Protein AF-A0AA36FWF6-F1 (afdb_monomer_lite)

Sequence (213 aa):
MFRRLGTHQTAYRCESPSQSLSSLQSDCSIPISGTDPDPDFGEDIREQLTPVPPDFLPEERIVEKRELLASLQNVAKKLNTIVALINDFSLDALKMREKAEDLLEELNSRIRPSLIALDLEMITTERLLKYNVDRANIKEHRIDWLLVFNRYQKEMRRVLDELSGEVYDELENSLALRFRGVIGRRPAPDTMDNLNEMQSGMSRALQLLAAEA

pLDDT: mean 77.17, std 22.12, range [34.69, 96.31]

Secondary structure (DSSP, 8-state):
---------------PPP-------------------------------PPPPS--PPP-----HHHHHHHHHHHHHHHHHHHHHHHHHHHHHHHT-S-HHHHHHHIIIIIHHHHHHHHHHHHHHHHHHHHHHHT--TTSTHHHHHHHHHHHHHHHHHHHHHIIIIIHHHHHHHHHHHHTT-TT----HHHHHHHHHHHHHHHHHHHHHHHT-

Organism: NCBI:txid96644

Radius of gyration: 26.54 Å; chains: 1; bounding box: 88×57×66 Å

Structure (mmCIF, N/CA/C/O backbone):
data_AF-A0AA36FWF6-F1
#
_entry.id   AF-A0AA36FWF6-F1
#
loop_
_atom_site.group_PDB
_atom_site.id
_atom_site.type_symbol
_atom_site.label_atom_id
_atom_site.label_alt_id
_atom_site.label_comp_id
_atom_site.label_asym_id
_atom_site.label_entity_id
_atom_site.label_seq_id
_atom_site.pdbx_PDB_ins_code
_atom_site.Cartn_x
_atom_site.Cartn_y
_atom_site.Cartn_z
_atom_site.occupancy
_atom_site.B_iso_or_equiv
_atom_site.auth_seq_id
_atom_site.auth_comp_id
_atom_site.auth_asym_id
_atom_site.auth_atom_id
_atom_site.pdbx_PDB_model_num
ATOM 1 N N . MET A 1 1 ? -66.832 7.861 -16.188 1.00 38.62 1 MET A N 1
ATOM 2 C CA . MET A 1 1 ? -66.962 8.725 -14.995 1.00 38.62 1 MET A CA 1
ATOM 3 C C . MET A 1 1 ? -65.593 9.301 -14.644 1.00 38.62 1 MET A C 1
ATOM 5 O O . MET A 1 1 ? -64.619 8.572 -14.689 1.00 38.62 1 MET A O 1
ATOM 9 N N . PHE A 1 2 ? -65.569 10.615 -14.412 1.00 37.47 2 PHE A N 1
ATOM 10 C CA . PHE A 1 2 ? -64.657 11.489 -13.649 1.00 37.47 2 PHE A CA 1
ATOM 11 C C . PHE A 1 2 ? -63.182 11.137 -13.294 1.00 37.47 2 PHE A C 1
ATOM 13 O O . PHE A 1 2 ? -62.885 10.199 -12.569 1.00 37.47 2 PHE A O 1
ATOM 20 N N . ARG A 1 3 ? -62.323 12.081 -13.735 1.00 45.00 3 ARG A N 1
ATOM 21 C CA . ARG A 1 3 ? -61.014 12.642 -13.287 1.00 45.00 3 ARG A CA 1
ATOM 22 C C . ARG A 1 3 ? -60.544 12.476 -11.818 1.00 45.00 3 ARG A C 1
ATOM 24 O O . ARG A 1 3 ? -61.351 12.686 -10.919 1.00 45.00 3 ARG A O 1
ATOM 31 N N . ARG A 1 4 ? -59.203 12.427 -11.618 1.00 47.69 4 ARG A N 1
ATOM 32 C CA . ARG A 1 4 ? -58.275 13.428 -10.966 1.00 47.69 4 ARG A CA 1
ATOM 33 C C . ARG A 1 4 ? -56.903 12.756 -10.677 1.00 47.69 4 ARG A C 1
ATOM 35 O O . ARG A 1 4 ? -56.906 11.647 -10.174 1.00 47.69 4 ARG A O 1
ATOM 42 N N . LEU A 1 5 ? -55.744 13.204 -11.192 1.00 47.84 5 LEU A N 1
ATOM 43 C CA . LEU A 1 5 ? -54.866 14.365 -10.882 1.00 47.84 5 LEU A CA 1
ATOM 44 C C . LEU A 1 5 ? -54.232 14.383 -9.474 1.00 47.84 5 LEU A C 1
ATOM 46 O O . LEU A 1 5 ? -54.951 14.405 -8.481 1.00 47.84 5 LEU A O 1
ATOM 50 N N . GLY A 1 6 ? -52.893 14.478 -9.449 1.00 43.38 6 GLY A N 1
ATOM 51 C CA . GLY A 1 6 ? -52.029 14.709 -8.280 1.00 43.38 6 GLY A CA 1
ATOM 52 C C . GLY A 1 6 ? -50.596 14.208 -8.536 1.00 43.38 6 GLY A C 1
ATOM 53 O O . GLY A 1 6 ? -50.261 13.108 -8.128 1.00 43.38 6 GLY A O 1
ATOM 54 N N . THR A 1 7 ? -49.796 14.797 -9.434 1.00 42.72 7 THR A N 1
ATOM 55 C CA . THR A 1 7 ? -48.804 15.860 -9.136 1.00 42.72 7 THR A CA 1
ATOM 56 C C . THR A 1 7 ? -48.244 15.826 -7.713 1.00 42.72 7 THR A C 1
ATOM 58 O O . THR A 1 7 ? -48.919 16.293 -6.807 1.00 42.72 7 THR A O 1
ATOM 61 N N . HIS A 1 8 ? -46.993 15.383 -7.548 1.00 43.47 8 HIS A N 1
ATOM 62 C CA . HIS A 1 8 ? -45.974 16.128 -6.797 1.00 43.47 8 HIS A CA 1
ATOM 63 C C . HIS A 1 8 ? -44.574 15.672 -7.229 1.00 43.47 8 HIS A C 1
ATOM 65 O O . HIS A 1 8 ? -44.017 14.680 -6.775 1.00 43.47 8 HIS A O 1
ATOM 71 N N . GLN A 1 9 ? -44.051 16.432 -8.184 1.00 40.88 9 GLN A N 1
ATOM 72 C CA . GLN A 1 9 ? -42.645 16.549 -8.518 1.00 40.88 9 GLN A CA 1
ATOM 73 C C . GLN A 1 9 ? -42.045 17.524 -7.497 1.00 40.88 9 GLN A C 1
ATOM 75 O O . GLN A 1 9 ? -42.508 18.659 -7.409 1.00 40.88 9 GLN A O 1
ATOM 80 N N . THR A 1 10 ? -41.039 17.108 -6.733 1.00 42.84 10 THR A N 1
ATOM 81 C CA . THR A 1 10 ? -40.170 18.038 -5.998 1.00 42.84 10 THR A CA 1
ATOM 82 C C . THR A 1 10 ? -38.736 17.556 -6.107 1.00 42.84 10 THR A C 1
ATOM 84 O O . THR A 1 10 ? -38.361 16.508 -5.587 1.00 42.84 10 THR A O 1
ATOM 87 N N . ALA A 1 11 ? -37.970 18.343 -6.856 1.00 38.44 11 ALA A N 1
ATOM 88 C CA . ALA A 1 11 ? -36.532 18.275 -6.987 1.00 38.44 11 ALA A CA 1
ATOM 89 C C . ALA A 1 11 ? -35.869 18.550 -5.630 1.00 38.44 11 ALA A C 1
ATOM 91 O O . ALA A 1 11 ? -36.132 19.579 -5.012 1.00 38.44 11 ALA A O 1
ATOM 92 N N . TYR A 1 12 ? -34.981 17.660 -5.193 1.00 37.16 12 TYR A N 1
ATOM 93 C CA . TYR A 1 12 ? -34.038 17.964 -4.123 1.00 37.16 12 TYR A CA 1
ATOM 94 C C . TYR A 1 12 ? -32.846 18.700 -4.738 1.00 37.16 12 TYR A C 1
ATOM 96 O O . TYR A 1 12 ? -31.949 18.091 -5.314 1.00 37.16 12 TYR A O 1
ATOM 104 N N . ARG A 1 13 ? -32.880 20.032 -4.657 1.00 39.09 13 ARG A N 1
ATOM 105 C CA . ARG A 1 13 ? -31.737 20.914 -4.903 1.00 39.09 13 ARG A CA 1
ATOM 106 C C . ARG A 1 13 ? -31.242 21.409 -3.547 1.00 39.09 13 ARG A C 1
ATOM 108 O O . ARG A 1 13 ? -31.991 22.048 -2.814 1.00 39.09 13 ARG A O 1
ATOM 115 N N . CYS A 1 14 ? -29.999 21.070 -3.226 1.00 35.09 14 CYS A N 1
ATOM 116 C CA . CYS A 1 14 ? -29.272 21.545 -2.056 1.00 35.09 14 CYS A CA 1
ATOM 117 C C . CYS A 1 14 ? -28.832 22.996 -2.276 1.00 35.09 14 CYS A C 1
ATOM 119 O O . CYS A 1 14 ? -28.073 23.247 -3.209 1.00 35.09 14 CYS A O 1
ATOM 121 N N . GLU A 1 15 ? -29.246 23.924 -1.413 1.00 39.84 15 GLU A N 1
ATOM 122 C CA . GLU A 1 15 ? -28.581 25.222 -1.250 1.00 39.84 15 GLU A CA 1
ATOM 123 C C . GLU A 1 15 ? -28.437 25.526 0.252 1.00 39.84 15 GLU A C 1
ATOM 125 O O . GLU A 1 15 ? -29.396 25.472 1.023 1.00 39.84 15 GLU A O 1
ATOM 130 N N . SER A 1 16 ? -27.185 25.736 0.655 1.00 41.50 16 SER A N 1
ATOM 131 C CA . SER A 1 16 ? -26.687 25.904 2.021 1.00 41.50 16 SER A CA 1
ATOM 132 C C . SER A 1 16 ? -27.053 27.269 2.624 1.00 41.50 16 SER A C 1
ATOM 134 O O . SER A 1 16 ? -27.090 28.257 1.890 1.00 41.50 16 SER A O 1
ATOM 136 N N . PRO A 1 17 ? -27.208 27.399 3.957 1.00 40.53 17 PRO A N 1
ATOM 137 C CA . PRO A 1 17 ? -27.259 28.704 4.603 1.00 40.53 17 PRO A CA 1
ATOM 138 C C . PRO A 1 17 ? -25.845 29.284 4.751 1.00 40.53 17 PRO A C 1
ATOM 140 O O . PRO A 1 17 ? -24.989 28.722 5.433 1.00 40.53 17 PRO A O 1
ATOM 143 N N . SER A 1 18 ? -25.614 30.435 4.125 1.00 38.97 18 SER A N 1
ATOM 144 C CA . SER A 1 18 ? -24.448 31.290 4.348 1.00 38.97 18 SER A CA 1
ATOM 145 C C . SER A 1 18 ? -24.518 31.900 5.752 1.00 38.97 18 SER A C 1
ATOM 147 O O . SER A 1 18 ? -25.426 32.679 6.037 1.00 38.97 18 SER A O 1
ATOM 149 N N . GLN A 1 19 ? -23.566 31.576 6.630 1.00 39.97 19 GLN A N 1
ATOM 150 C CA . GLN A 1 19 ? -23.357 32.319 7.874 1.00 39.97 19 GLN A CA 1
ATOM 151 C C . GLN A 1 19 ? -22.179 33.276 7.703 1.00 39.97 19 GLN A C 1
ATOM 153 O O . GLN A 1 19 ? -21.029 32.877 7.535 1.00 39.97 19 GLN A O 1
ATOM 158 N N . SER A 1 20 ? -22.514 34.561 7.714 1.00 38.06 20 SER A N 1
ATOM 159 C CA . SER A 1 20 ? -21.602 35.693 7.785 1.00 38.06 20 SER A CA 1
ATOM 160 C C . SER A 1 20 ? -20.937 35.751 9.162 1.00 38.06 20 SER A C 1
ATOM 162 O O . SER A 1 20 ? -21.619 35.933 10.170 1.00 38.06 20 SER A O 1
ATOM 164 N N . LEU A 1 21 ? -19.609 35.636 9.199 1.00 38.31 21 LEU A N 1
ATOM 165 C CA . LEU A 1 21 ? -18.797 35.898 10.385 1.00 38.31 21 LEU A CA 1
ATOM 166 C C . LEU A 1 21 ? -18.674 37.412 10.587 1.00 38.31 21 LEU A C 1
ATOM 168 O O . LEU A 1 21 ? -17.934 38.096 9.882 1.00 38.31 21 LEU A O 1
ATOM 172 N N . SER A 1 22 ? -19.421 37.939 11.553 1.00 36.97 22 SER A N 1
ATOM 173 C CA . SER A 1 22 ? -19.226 39.280 12.094 1.00 36.97 22 SER A CA 1
ATOM 174 C C . SER A 1 22 ? -18.118 39.260 13.148 1.00 36.97 22 SER A C 1
ATOM 176 O O . SER A 1 22 ? -18.228 38.599 14.178 1.00 36.97 22 SER A O 1
ATOM 178 N N . SER A 1 23 ? -17.067 40.018 12.846 1.00 39.94 23 SER A N 1
ATOM 179 C CA . SER A 1 23 ? -15.960 40.418 13.711 1.00 39.94 23 SER A CA 1
ATOM 180 C C . SER A 1 23 ? -16.444 40.984 15.050 1.00 39.94 23 SER A C 1
ATOM 182 O O . SER A 1 23 ? -17.124 42.010 15.071 1.00 39.94 23 SER A O 1
ATOM 184 N N . LEU A 1 24 ? -16.029 40.369 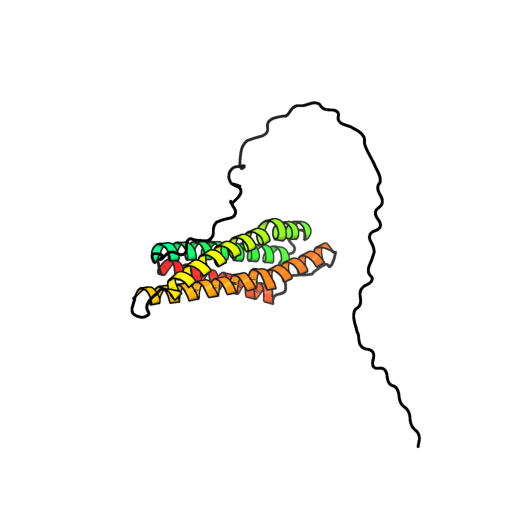16.158 1.00 40.59 24 LEU A N 1
ATOM 185 C CA . LEU A 1 24 ? -16.032 40.988 17.481 1.00 40.59 24 LEU A CA 1
ATOM 186 C C . LEU A 1 24 ? -14.653 40.814 18.116 1.00 40.59 24 LEU A C 1
ATOM 188 O O . LEU A 1 24 ? -14.213 39.709 18.424 1.00 40.59 24 LEU A O 1
ATOM 192 N N . GLN A 1 25 ? -13.987 41.956 18.258 1.00 37.44 25 GLN A N 1
ATOM 193 C CA . GLN A 1 25 ? -12.843 42.187 19.124 1.00 37.44 25 GLN A CA 1
ATOM 194 C C . GLN A 1 25 ? -13.249 41.907 20.575 1.00 37.44 25 GLN A C 1
ATOM 196 O O . GLN A 1 25 ? -14.317 42.341 21.004 1.00 37.44 25 GLN A O 1
ATOM 201 N N . SER A 1 26 ? -12.379 41.257 21.344 1.00 40.56 26 SER A N 1
ATOM 202 C CA . SER A 1 26 ? -12.331 41.484 22.786 1.00 40.56 26 SER A CA 1
ATOM 203 C C . SER A 1 26 ? -10.936 41.182 23.313 1.00 40.56 26 SER A C 1
ATOM 205 O O . SER A 1 26 ? -10.444 40.059 23.223 1.00 40.56 26 SER A O 1
ATOM 207 N N . ASP A 1 27 ? -10.333 42.231 23.855 1.00 36.81 27 ASP A N 1
ATOM 208 C CA . ASP A 1 27 ? -9.082 42.248 24.590 1.00 36.81 27 ASP A CA 1
ATOM 209 C C . ASP A 1 27 ? -9.182 41.437 25.888 1.00 36.81 27 ASP A C 1
ATOM 211 O O . ASP A 1 27 ? -10.109 41.635 26.674 1.00 36.81 27 ASP A O 1
ATOM 215 N N . CYS A 1 28 ? -8.177 40.604 26.164 1.00 35.09 28 CYS A N 1
ATOM 216 C CA . CYS A 1 28 ? -7.804 40.221 27.524 1.00 35.09 28 CYS A CA 1
ATOM 217 C C . CYS A 1 28 ? -6.276 40.146 27.625 1.00 35.09 28 CYS A C 1
ATOM 219 O O . CYS A 1 28 ? -5.638 39.218 27.133 1.00 35.09 28 CYS A O 1
ATOM 221 N N . SER A 1 29 ? -5.712 41.159 28.273 1.00 37.84 29 SER A N 1
ATOM 222 C CA . SER A 1 29 ? -4.336 41.210 28.773 1.00 37.84 29 SER A CA 1
ATOM 223 C C . SER A 1 29 ? -4.212 40.490 30.131 1.00 37.84 29 SER A C 1
ATOM 225 O O . SER A 1 29 ? -5.229 40.108 30.708 1.00 37.84 29 SER A O 1
ATOM 227 N N . ILE A 1 30 ? -2.977 40.474 30.673 1.00 42.38 30 ILE A N 1
ATOM 228 C CA . ILE A 1 30 ? -2.494 40.172 32.056 1.00 42.38 30 ILE A CA 1
ATOM 229 C C . ILE A 1 30 ? -1.638 38.861 32.100 1.00 42.38 30 ILE A C 1
ATOM 231 O O . ILE A 1 30 ? -1.959 37.919 31.386 1.00 42.38 30 ILE A O 1
ATOM 235 N N . PRO A 1 31 ? -0.526 38.762 32.873 1.00 41.06 31 PRO A N 1
ATOM 236 C CA . PRO A 1 31 ? 0.809 39.312 32.615 1.00 41.06 31 PRO A CA 1
ATOM 237 C C . PRO A 1 31 ? 1.930 38.232 32.722 1.00 41.06 31 PRO A C 1
ATOM 239 O O . PRO A 1 31 ? 1.698 37.068 33.034 1.00 41.06 31 PRO A O 1
ATOM 242 N N . ILE A 1 32 ? 3.182 38.644 32.520 1.00 42.88 32 ILE A N 1
ATOM 243 C CA . ILE A 1 32 ? 4.399 37.843 32.737 1.00 42.88 32 ILE A CA 1
ATOM 244 C C . ILE A 1 32 ? 4.815 37.908 34.220 1.00 42.88 32 ILE A C 1
ATOM 246 O O . ILE A 1 32 ? 4.849 38.998 34.793 1.00 42.88 32 ILE A O 1
ATOM 250 N N . SER A 1 33 ? 5.226 36.785 34.818 1.00 34.69 33 SER A N 1
ATOM 251 C CA . SER A 1 33 ? 6.194 36.769 35.928 1.00 34.69 33 SER A CA 1
ATOM 252 C C . SER A 1 33 ? 6.908 35.416 35.984 1.00 34.69 33 SER A C 1
ATOM 254 O O . SER A 1 33 ? 6.265 34.376 35.866 1.00 34.69 33 SER A O 1
ATOM 256 N N . GLY A 1 34 ? 8.238 35.455 36.086 1.00 34.91 34 GLY A N 1
ATOM 257 C CA . GLY A 1 34 ? 9.137 34.307 35.959 1.00 34.91 34 GLY A CA 1
ATOM 258 C C . GLY A 1 34 ? 9.385 33.548 37.263 1.00 34.91 34 GLY A C 1
ATOM 259 O O . GLY A 1 34 ? 8.935 33.976 38.325 1.00 34.91 34 GLY A O 1
ATOM 260 N N . THR A 1 35 ? 10.127 32.438 37.167 1.00 38.38 35 THR A N 1
ATOM 261 C CA . THR A 1 35 ? 11.413 32.136 37.851 1.00 38.38 35 THR A CA 1
ATOM 262 C C . THR A 1 35 ? 11.728 30.631 37.685 1.00 38.38 35 THR A C 1
ATOM 264 O O . THR A 1 35 ? 10.875 29.801 37.986 1.00 38.38 35 THR A O 1
ATOM 267 N N . ASP A 1 36 ? 12.932 30.323 37.182 1.00 38.19 36 ASP A N 1
ATOM 268 C CA . ASP A 1 36 ? 13.581 29.006 36.931 1.00 38.19 36 ASP A CA 1
ATOM 269 C C . ASP A 1 36 ? 13.815 28.142 38.211 1.00 38.19 36 ASP A C 1
ATOM 271 O O . ASP A 1 36 ? 13.459 28.623 39.293 1.00 38.19 36 ASP A O 1
ATOM 275 N N . PRO A 1 37 ? 14.507 26.962 38.211 1.00 47.50 37 PRO A N 1
ATOM 276 C CA . PRO A 1 37 ? 15.040 26.087 37.140 1.00 47.50 37 PRO A CA 1
ATOM 277 C C . PRO A 1 37 ? 14.658 24.579 37.277 1.00 47.50 37 PRO A C 1
ATOM 279 O O . PRO A 1 37 ? 13.982 24.163 38.216 1.00 47.50 37 PRO A O 1
ATOM 282 N N . ASP A 1 38 ? 15.130 23.776 36.316 1.00 44.44 38 ASP A N 1
ATOM 283 C CA . ASP A 1 38 ? 14.990 22.317 36.128 1.00 44.44 38 ASP A CA 1
ATOM 284 C C . ASP A 1 38 ? 15.237 21.405 37.352 1.00 44.44 38 ASP A C 1
ATOM 286 O O . ASP A 1 38 ? 16.009 21.731 38.260 1.00 44.44 38 ASP A O 1
ATOM 290 N N . PRO A 1 39 ? 14.733 20.157 37.273 1.00 50.84 39 PRO A N 1
ATOM 291 C CA . PRO A 1 39 ? 15.617 19.018 37.495 1.00 50.84 39 PRO A CA 1
ATOM 292 C C . PRO A 1 39 ? 15.634 18.040 36.308 1.00 50.84 39 PRO A C 1
ATOM 294 O O . PRO A 1 39 ? 14.634 17.423 35.948 1.00 50.84 39 PRO A O 1
ATOM 297 N N . ASP A 1 40 ? 16.840 17.919 35.762 1.00 42.91 40 ASP A N 1
ATOM 298 C CA . ASP A 1 40 ? 17.482 16.763 35.133 1.00 42.91 40 ASP A CA 1
ATOM 299 C C . ASP A 1 40 ? 16.708 15.427 35.204 1.00 42.91 40 ASP A C 1
ATOM 301 O O . ASP A 1 40 ? 16.636 14.774 36.248 1.00 42.91 40 ASP A O 1
ATOM 305 N N . PHE A 1 41 ? 16.176 15.002 34.056 1.00 41.69 41 PHE A N 1
ATOM 306 C CA . PHE A 1 41 ? 15.843 13.609 33.766 1.00 41.69 41 PHE A CA 1
ATOM 307 C C . PHE A 1 41 ? 16.292 13.276 32.340 1.00 41.69 41 PHE A C 1
ATOM 309 O O . PHE A 1 41 ? 15.607 13.592 31.372 1.00 41.69 41 PHE A O 1
ATOM 316 N N . GLY A 1 42 ? 17.440 12.605 32.259 1.00 37.16 42 GLY A N 1
ATOM 317 C CA . GLY A 1 42 ? 17.652 11.439 31.402 1.00 37.16 42 GLY A CA 1
ATOM 318 C C . GLY A 1 42 ? 17.579 11.658 29.894 1.00 37.16 42 GLY A C 1
ATOM 319 O O . GLY A 1 42 ? 16.512 11.589 29.290 1.00 37.16 42 GLY A O 1
ATOM 320 N N . GLU A 1 43 ? 18.760 11.783 29.291 1.00 41.66 43 GLU A N 1
ATOM 321 C CA . GLU A 1 43 ? 19.030 11.350 27.921 1.00 41.66 43 GLU A CA 1
ATOM 322 C C . GLU A 1 43 ? 18.411 9.968 27.650 1.00 41.66 43 GLU A C 1
ATOM 324 O O . GLU A 1 43 ? 18.708 9.007 28.354 1.00 41.66 43 GLU A O 1
ATOM 329 N N . ASP A 1 44 ? 17.527 9.869 26.659 1.00 44.72 44 ASP A N 1
ATOM 330 C CA . ASP A 1 44 ? 17.791 9.136 25.415 1.00 44.72 44 ASP A CA 1
ATOM 331 C C . ASP A 1 44 ? 16.570 9.226 24.479 1.00 44.72 44 ASP A C 1
ATOM 333 O O . ASP A 1 44 ? 15.426 9.314 24.919 1.00 44.72 44 ASP A O 1
ATOM 337 N N . ILE A 1 45 ? 16.813 9.145 23.168 1.00 48.62 45 ILE A N 1
ATOM 338 C CA . ILE A 1 45 ? 15.831 9.199 22.060 1.00 48.62 45 ILE A CA 1
ATOM 339 C C . ILE A 1 45 ? 15.361 10.616 21.653 1.00 48.62 45 ILE A C 1
ATOM 341 O O . ILE A 1 45 ? 14.169 10.914 21.565 1.00 48.62 45 ILE A O 1
ATOM 345 N N . ARG A 1 46 ? 16.300 11.503 21.292 1.00 43.50 46 ARG A N 1
ATOM 346 C CA . ARG A 1 46 ? 15.988 12.711 20.494 1.00 43.50 46 ARG A CA 1
ATOM 347 C C . ARG A 1 46 ? 16.938 12.948 19.316 1.00 43.50 46 ARG A C 1
ATOM 349 O O . ARG A 1 46 ? 17.170 14.086 18.919 1.00 43.50 46 ARG A O 1
ATOM 356 N N . GLU A 1 47 ? 17.416 11.875 18.694 1.00 44.56 47 GLU A N 1
ATOM 357 C CA . GLU A 1 47 ? 18.097 11.934 17.397 1.00 44.56 47 GLU A CA 1
ATOM 358 C C . GLU A 1 47 ? 17.356 11.091 16.358 1.00 44.56 47 GLU A C 1
ATOM 360 O O . GLU A 1 47 ? 17.517 9.877 16.296 1.00 44.56 47 GLU A O 1
ATOM 365 N N . GLN A 1 48 ? 16.524 11.768 15.560 1.00 46.19 48 GLN A N 1
ATOM 366 C CA . GLN A 1 48 ? 16.370 11.622 14.099 1.00 46.19 48 GLN A CA 1
ATOM 367 C C . GLN A 1 48 ? 15.008 12.174 13.651 1.00 46.19 48 GLN A C 1
ATOM 369 O O . GLN A 1 48 ? 14.138 11.464 13.163 1.00 46.19 48 GLN A O 1
ATOM 374 N N . LEU A 1 49 ? 14.831 13.486 13.794 1.00 41.12 49 LEU A N 1
ATOM 375 C CA . LEU A 1 49 ? 13.888 14.248 12.978 1.00 41.12 49 LEU A CA 1
ATOM 376 C C . LEU A 1 49 ? 14.651 15.448 12.433 1.00 41.12 49 LEU A C 1
ATOM 378 O O . LEU A 1 49 ? 14.529 16.573 12.912 1.00 41.12 49 LEU A O 1
ATOM 382 N N . THR A 1 50 ? 15.515 15.182 11.456 1.00 43.28 50 THR A N 1
ATOM 383 C CA . THR A 1 50 ? 15.982 16.246 10.577 1.00 43.28 50 THR A CA 1
ATOM 384 C C . THR A 1 50 ? 14.788 16.729 9.748 1.00 43.28 50 THR A C 1
ATOM 386 O O . THR A 1 50 ? 14.021 15.908 9.237 1.00 43.28 50 THR A O 1
ATOM 389 N N . PRO A 1 51 ? 14.583 18.049 9.608 1.00 39.53 51 PRO A N 1
ATOM 390 C CA . PRO A 1 51 ? 13.589 18.567 8.686 1.00 39.53 51 PRO A CA 1
ATOM 391 C C . PRO A 1 51 ? 14.037 18.193 7.271 1.00 39.53 51 PRO A C 1
ATOM 393 O O . PRO A 1 51 ? 15.111 18.596 6.828 1.00 39.53 51 PRO A O 1
ATOM 396 N N . VAL A 1 52 ? 13.237 17.377 6.583 1.00 44.00 52 VAL A N 1
ATOM 397 C CA . VAL A 1 52 ? 13.469 17.022 5.180 1.00 44.00 52 VAL A CA 1
ATOM 398 C C . VAL A 1 52 ? 13.383 18.315 4.356 1.00 44.00 52 VAL A C 1
ATOM 400 O O . VAL A 1 52 ? 12.333 18.963 4.374 1.00 44.00 52 VAL A O 1
ATOM 403 N N . PRO A 1 53 ? 14.457 18.739 3.663 1.00 45.38 53 PRO A N 1
ATOM 404 C CA . PRO A 1 53 ? 14.385 19.898 2.791 1.00 45.38 53 PRO A CA 1
ATOM 405 C C . PRO A 1 53 ? 13.444 19.608 1.608 1.00 45.38 53 PRO A C 1
ATOM 407 O O . PRO A 1 53 ? 13.423 18.480 1.104 1.00 45.38 53 PRO A O 1
ATOM 410 N N . PRO A 1 54 ? 12.667 20.603 1.146 1.00 47.88 54 PRO A N 1
ATOM 411 C CA . PRO A 1 54 ? 11.747 20.444 0.031 1.00 47.88 54 PRO A CA 1
ATOM 412 C C . PRO A 1 54 ? 12.536 20.501 -1.281 1.00 47.88 54 PRO A C 1
ATOM 414 O O . PRO A 1 54 ? 12.632 21.558 -1.880 1.00 47.88 54 PRO A O 1
ATOM 417 N N . ASP A 1 55 ? 13.168 19.386 -1.651 1.00 48.12 55 ASP A N 1
ATOM 418 C CA . ASP A 1 55 ? 13.594 19.026 -3.015 1.00 48.12 55 ASP A CA 1
ATOM 419 C C . ASP A 1 55 ? 14.308 17.663 -2.966 1.00 48.12 55 ASP A C 1
ATOM 421 O O . ASP A 1 55 ? 15.529 17.552 -3.018 1.00 48.12 55 ASP A O 1
ATOM 425 N N . PHE A 1 56 ? 13.533 16.586 -2.845 1.00 46.53 56 PHE A N 1
ATOM 426 C CA . PHE A 1 56 ? 14.001 15.230 -3.147 1.00 46.53 56 PHE A CA 1
ATOM 427 C C . PHE A 1 56 ? 13.082 14.630 -4.207 1.00 46.53 56 PHE A C 1
ATOM 429 O O . PHE A 1 56 ? 12.349 13.670 -3.978 1.00 46.53 56 PHE A O 1
ATOM 436 N N . LEU A 1 57 ? 13.094 15.232 -5.397 1.00 54.44 57 LEU A N 1
ATOM 437 C CA . LEU A 1 57 ? 12.727 14.478 -6.586 1.00 54.44 57 LEU A CA 1
ATOM 438 C C . LEU A 1 57 ? 13.903 13.535 -6.883 1.00 54.44 57 LEU A C 1
ATOM 440 O O . LEU A 1 57 ? 15.040 14.005 -6.931 1.00 54.44 57 LEU A O 1
ATOM 444 N N . PRO A 1 58 ? 13.675 12.220 -7.042 1.00 55.47 58 PRO A N 1
ATOM 445 C CA . PRO A 1 58 ? 14.745 11.312 -7.421 1.00 55.47 58 PRO A CA 1
ATOM 446 C C . PRO A 1 58 ? 15.301 11.793 -8.761 1.00 55.47 58 PRO A C 1
ATOM 448 O O . PRO A 1 58 ? 14.534 12.012 -9.700 1.00 55.47 58 PRO A O 1
ATOM 451 N N . GLU A 1 59 ? 16.617 11.992 -8.835 1.00 61.09 59 GLU A N 1
ATOM 452 C CA . GLU A 1 59 ? 17.281 12.354 -10.083 1.00 61.09 59 GLU A CA 1
ATOM 453 C C . GLU A 1 59 ? 16.868 11.359 -11.171 1.00 61.09 59 GLU A C 1
ATOM 455 O O . GLU A 1 59 ? 17.049 10.147 -11.030 1.00 61.09 59 GLU A O 1
ATOM 460 N N . GLU A 1 60 ? 16.286 11.881 -12.248 1.00 70.88 60 GLU A N 1
ATOM 461 C CA . GLU A 1 60 ? 15.901 11.134 -13.440 1.00 70.88 60 GLU A CA 1
ATOM 462 C C . GLU A 1 60 ? 17.146 10.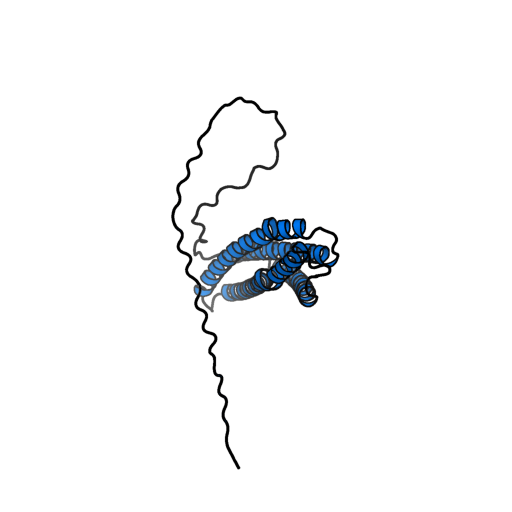537 -14.114 1.00 70.88 60 GLU A C 1
ATOM 464 O O . GLU A 1 60 ? 17.725 11.087 -15.057 1.00 70.88 60 GLU A O 1
ATOM 469 N N . ARG A 1 61 ? 17.586 9.388 -13.604 1.00 83.12 61 ARG A N 1
ATOM 470 C CA . ARG A 1 61 ? 18.831 8.734 -13.999 1.00 83.12 61 ARG A CA 1
ATOM 471 C C . ARG A 1 61 ? 18.603 7.297 -14.436 1.00 83.12 61 ARG A C 1
ATOM 473 O O . ARG A 1 61 ? 17.645 6.634 -14.034 1.00 83.12 61 ARG A O 1
ATOM 480 N N . ILE A 1 62 ? 19.507 6.819 -15.285 1.00 81.88 62 ILE A N 1
ATOM 481 C CA . ILE A 1 62 ? 19.567 5.403 -15.638 1.00 81.88 62 ILE A CA 1
ATOM 482 C C . ILE A 1 62 ? 20.140 4.657 -14.434 1.00 81.88 62 ILE A C 1
ATOM 484 O O . ILE A 1 62 ? 21.220 5.004 -13.961 1.00 81.88 62 ILE A O 1
ATOM 488 N N . VAL A 1 63 ? 19.410 3.658 -13.945 1.00 83.69 63 VAL A N 1
ATOM 489 C CA . VAL A 1 63 ? 19.730 2.943 -12.705 1.00 83.69 63 VAL A CA 1
ATOM 490 C C . VAL A 1 63 ? 20.109 1.494 -12.990 1.00 83.69 63 VAL A C 1
ATOM 492 O O . VAL A 1 63 ? 19.553 0.843 -13.878 1.00 83.69 63 VAL A O 1
ATOM 495 N N . GLU A 1 64 ? 21.070 0.978 -12.225 1.00 89.50 64 GLU A N 1
ATOM 496 C CA . GLU A 1 64 ? 21.462 -0.427 -12.286 1.00 89.50 64 GLU A CA 1
ATOM 497 C C . GLU A 1 64 ? 20.403 -1.342 -11.658 1.00 89.50 64 GLU A C 1
ATOM 499 O O . GLU A 1 64 ? 19.743 -0.989 -10.679 1.00 89.50 64 GLU A O 1
ATOM 504 N N . LYS A 1 65 ? 20.297 -2.580 -12.167 1.00 90.88 65 LYS A N 1
ATOM 505 C CA . LYS A 1 65 ? 19.333 -3.583 -11.678 1.00 90.88 65 LYS A CA 1
ATOM 506 C C . LYS A 1 65 ? 19.356 -3.718 -10.149 1.00 90.88 65 LYS A C 1
ATOM 508 O O . LYS A 1 65 ? 18.302 -3.789 -9.525 1.00 90.88 65 LYS A O 1
ATOM 513 N N . ARG A 1 66 ? 20.552 -3.747 -9.551 1.00 90.75 66 ARG A N 1
ATOM 514 C CA . ARG A 1 66 ? 20.747 -3.957 -8.109 1.00 90.75 66 ARG A CA 1
ATOM 515 C C . ARG A 1 66 ? 20.187 -2.816 -7.264 1.00 90.75 66 ARG A C 1
ATOM 517 O O . ARG A 1 66 ? 19.574 -3.074 -6.234 1.00 90.75 66 ARG A O 1
ATOM 524 N N . GLU A 1 67 ? 20.398 -1.576 -7.688 1.00 91.38 67 GLU A N 1
ATOM 525 C CA . GLU A 1 67 ? 19.925 -0.400 -6.958 1.00 91.38 67 GLU A CA 1
ATOM 526 C C . GLU A 1 67 ? 18.393 -0.336 -6.973 1.00 91.38 67 GLU A C 1
ATOM 528 O O . GLU A 1 67 ? 17.765 -0.175 -5.924 1.00 91.38 67 GLU A O 1
ATOM 533 N N . LEU A 1 68 ? 17.780 -0.554 -8.141 1.00 91.38 68 LEU A N 1
ATOM 534 C CA . LEU A 1 68 ? 16.323 -0.531 -8.263 1.00 91.38 68 LEU A CA 1
ATOM 535 C C . LEU A 1 68 ? 15.667 -1.693 -7.509 1.00 91.38 68 LEU A C 1
ATOM 537 O O . LEU A 1 68 ? 14.645 -1.504 -6.849 1.00 91.38 68 LEU A O 1
ATOM 541 N N . LEU A 1 69 ? 16.287 -2.877 -7.544 1.00 92.25 69 LEU A N 1
ATOM 542 C CA . LEU A 1 69 ? 15.839 -4.027 -6.765 1.00 92.25 69 LEU A CA 1
ATOM 543 C C . LEU A 1 69 ? 15.906 -3.754 -5.259 1.00 92.25 69 LEU A C 1
ATOM 545 O O . LEU A 1 69 ? 14.943 -4.034 -4.552 1.00 92.25 69 LEU A O 1
ATOM 549 N N . ALA A 1 70 ? 17.007 -3.180 -4.766 1.00 92.25 70 ALA A N 1
ATOM 550 C CA . ALA A 1 70 ? 17.147 -2.835 -3.353 1.00 92.25 70 ALA A CA 1
ATOM 551 C C . ALA A 1 70 ? 16.072 -1.831 -2.906 1.00 92.25 70 ALA A C 1
ATOM 553 O O . ALA A 1 70 ? 15.491 -1.976 -1.830 1.00 92.25 70 ALA A O 1
ATOM 554 N N . SER A 1 71 ? 15.764 -0.851 -3.759 1.00 92.00 71 SER A N 1
ATOM 555 C CA . SER A 1 71 ? 14.698 0.119 -3.512 1.00 92.00 71 SER A CA 1
ATOM 556 C C . SER A 1 71 ? 13.318 -0.550 -3.431 1.00 92.00 71 SER A C 1
ATOM 558 O O . SER A 1 71 ? 12.598 -0.362 -2.449 1.00 92.00 71 SER A O 1
ATOM 560 N N . LEU A 1 72 ? 12.981 -1.419 -4.391 1.00 92.62 72 LEU A N 1
ATOM 561 C CA . LEU A 1 72 ? 11.724 -2.178 -4.388 1.00 92.62 72 LEU A CA 1
ATOM 562 C C . LEU A 1 72 ? 11.608 -3.120 -3.189 1.00 92.62 72 LEU A 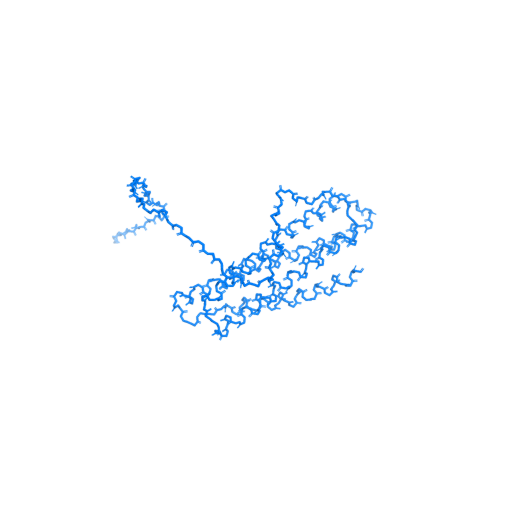C 1
ATOM 564 O O . LEU A 1 72 ? 10.546 -3.207 -2.582 1.00 92.62 72 LEU A O 1
ATOM 568 N N . GLN A 1 73 ? 12.692 -3.795 -2.806 1.00 93.56 73 GLN A N 1
ATOM 569 C CA . GLN A 1 73 ? 12.717 -4.639 -1.612 1.00 93.56 73 GLN A CA 1
ATOM 570 C C . GLN A 1 73 ? 12.480 -3.831 -0.336 1.00 93.56 73 GLN A C 1
ATOM 572 O O . GLN A 1 73 ? 11.796 -4.309 0.566 1.00 93.56 73 GLN A O 1
ATOM 577 N N . ASN A 1 74 ? 13.038 -2.623 -0.239 1.00 93.38 74 ASN A N 1
ATOM 578 C CA . ASN A 1 74 ? 12.820 -1.753 0.911 1.00 93.38 74 ASN A CA 1
ATOM 579 C C . ASN A 1 74 ? 11.345 -1.339 1.022 1.00 93.38 74 ASN A C 1
ATOM 581 O O . ASN A 1 74 ? 10.739 -1.507 2.080 1.00 93.38 74 ASN A O 1
ATOM 585 N N . VAL A 1 75 ? 10.751 -0.890 -0.087 1.00 94.50 75 VAL A N 1
ATOM 586 C CA . VAL A 1 75 ? 9.321 -0.557 -0.167 1.00 94.50 75 VAL A CA 1
ATOM 587 C C . VAL A 1 75 ? 8.456 -1.768 0.191 1.00 94.50 75 VAL A C 1
ATOM 589 O O . VAL A 1 75 ? 7.581 -1.663 1.046 1.00 94.50 75 VAL A O 1
ATOM 592 N N . ALA A 1 76 ? 8.740 -2.939 -0.385 1.00 94.38 76 ALA A N 1
ATOM 593 C CA . ALA A 1 76 ? 7.995 -4.167 -0.116 1.00 94.38 76 ALA A CA 1
ATOM 594 C C . ALA A 1 76 ? 8.054 -4.574 1.364 1.00 94.38 76 ALA A C 1
ATOM 596 O O . ALA A 1 76 ? 7.046 -4.986 1.938 1.00 94.38 76 ALA A O 1
ATOM 597 N N . LYS A 1 77 ? 9.228 -4.447 2.000 1.00 94.31 77 LYS A N 1
ATOM 598 C CA . LYS A 1 77 ? 9.406 -4.746 3.428 1.00 94.31 77 LYS A CA 1
ATOM 599 C C . LYS A 1 77 ? 8.591 -3.793 4.291 1.00 94.31 77 LYS A C 1
ATOM 601 O O . LYS A 1 77 ? 7.885 -4.256 5.180 1.00 94.31 77 LYS A O 1
ATOM 606 N N . LYS A 1 78 ? 8.655 -2.488 4.011 1.00 94.69 78 LYS A N 1
ATOM 607 C CA . LYS A 1 78 ? 7.868 -1.476 4.727 1.00 94.69 78 LYS A CA 1
ATOM 608 C C . LYS A 1 78 ? 6.369 -1.725 4.579 1.00 94.69 78 LYS A C 1
ATOM 610 O O . LYS A 1 78 ? 5.673 -1.752 5.588 1.00 94.69 78 LYS A O 1
ATOM 615 N N . LEU A 1 79 ? 5.896 -1.997 3.361 1.00 95.38 79 LEU A N 1
ATOM 616 C CA . LEU A 1 79 ? 4.496 -2.336 3.105 1.00 95.38 79 LEU A CA 1
ATOM 617 C C . LEU A 1 79 ? 4.060 -3.570 3.900 1.00 95.38 79 LEU A C 1
ATOM 619 O O . LEU A 1 79 ? 3.042 -3.530 4.581 1.00 95.38 79 LEU A O 1
ATOM 623 N N . ASN A 1 80 ? 4.856 -4.641 3.885 1.00 94.44 80 ASN A N 1
ATOM 624 C CA . ASN A 1 80 ? 4.554 -5.851 4.647 1.00 94.44 80 ASN A CA 1
ATOM 625 C C . ASN A 1 80 ? 4.501 -5.597 6.162 1.00 94.44 80 ASN A C 1
ATOM 627 O O . ASN A 1 80 ? 3.624 -6.126 6.839 1.00 94.44 80 ASN A O 1
ATOM 631 N N . THR A 1 81 ? 5.409 -4.774 6.694 1.00 93.81 81 THR A N 1
ATOM 632 C CA . THR A 1 81 ? 5.379 -4.367 8.105 1.00 93.81 81 THR A CA 1
ATOM 633 C C . THR A 1 81 ? 4.100 -3.602 8.432 1.00 93.81 81 THR A C 1
ATOM 635 O O . THR A 1 81 ? 3.465 -3.905 9.435 1.00 93.81 81 THR A O 1
ATOM 638 N N . ILE A 1 82 ? 3.682 -2.652 7.590 1.00 94.06 82 ILE A N 1
ATOM 639 C CA . ILE A 1 82 ? 2.447 -1.886 7.815 1.00 94.06 82 ILE A CA 1
ATOM 640 C C . ILE A 1 82 ? 1.215 -2.795 7.741 1.00 94.06 82 ILE A C 1
ATOM 642 O O . ILE A 1 82 ? 0.350 -2.707 8.606 1.00 94.06 82 ILE A O 1
ATOM 646 N N . VAL A 1 83 ? 1.151 -3.709 6.768 1.00 94.31 83 VAL A N 1
ATOM 647 C CA . VAL A 1 83 ? 0.062 -4.696 6.671 1.00 94.31 83 VAL A CA 1
ATOM 648 C C . VAL A 1 83 ? -0.002 -5.566 7.929 1.00 94.31 83 VAL A C 1
ATOM 650 O O . VAL A 1 83 ? -1.088 -5.788 8.457 1.00 94.31 83 VAL A O 1
ATOM 653 N N . ALA A 1 84 ? 1.141 -6.028 8.446 1.00 92.69 84 ALA A N 1
ATOM 654 C CA . ALA A 1 84 ? 1.185 -6.800 9.688 1.00 92.69 84 ALA A CA 1
ATOM 655 C C . ALA A 1 84 ? 0.702 -5.981 10.895 1.00 92.69 84 ALA A C 1
ATOM 657 O O . ALA A 1 84 ? -0.127 -6.469 11.655 1.00 92.69 84 ALA A O 1
ATOM 658 N N . LEU A 1 85 ? 1.145 -4.724 11.020 1.00 91.75 85 LEU A N 1
ATOM 659 C CA . LEU A 1 85 ? 0.698 -3.816 12.082 1.00 91.75 85 LEU A CA 1
ATOM 660 C C . LEU A 1 85 ? -0.816 -3.583 12.036 1.00 91.75 85 LEU A C 1
ATOM 662 O O . LEU A 1 85 ? -1.476 -3.644 13.068 1.00 91.75 85 LEU A O 1
ATOM 666 N N . ILE A 1 86 ? -1.377 -3.346 10.848 1.00 92.94 86 ILE A N 1
ATOM 667 C CA . ILE A 1 86 ? -2.822 -3.162 10.681 1.00 92.94 86 ILE A CA 1
ATOM 668 C C . ILE A 1 86 ? -3.571 -4.465 10.980 1.00 92.94 86 ILE A C 1
ATOM 670 O O . ILE A 1 86 ? -4.644 -4.413 11.577 1.00 92.94 86 ILE A O 1
ATOM 674 N N . ASN A 1 87 ? -3.017 -5.631 10.630 1.00 92.06 87 ASN A N 1
ATOM 675 C CA . ASN A 1 87 ? -3.637 -6.907 10.978 1.00 92.06 87 ASN A CA 1
ATOM 676 C C . ASN A 1 87 ? -3.677 -7.112 12.502 1.00 92.06 87 ASN A C 1
ATOM 678 O O . ASN A 1 87 ? -4.745 -7.371 13.054 1.00 92.06 87 ASN A O 1
ATOM 682 N N . ASP A 1 88 ? -2.557 -6.912 13.197 1.00 89.69 88 ASP A N 1
ATOM 683 C CA . ASP A 1 88 ? -2.490 -7.014 14.661 1.00 89.69 88 ASP A CA 1
ATOM 684 C C . ASP A 1 88 ? -3.485 -6.048 15.326 1.00 89.69 88 ASP A C 1
ATOM 686 O O . ASP A 1 88 ? -4.321 -6.460 16.134 1.00 89.69 88 ASP A O 1
ATOM 690 N N . PHE A 1 89 ? -3.501 -4.795 14.869 1.00 89.88 89 PHE A N 1
ATOM 691 C CA . PHE A 1 89 ? -4.451 -3.778 15.310 1.00 89.88 89 PHE A CA 1
ATOM 692 C C . PHE A 1 89 ? -5.914 -4.195 15.081 1.00 89.88 89 PHE A C 1
ATOM 694 O O . PHE A 1 89 ? -6.769 -4.071 15.963 1.00 89.88 89 PHE A O 1
ATOM 701 N N . SER A 1 90 ? -6.223 -4.736 13.901 1.00 89.31 90 SER A N 1
ATOM 702 C CA . SER A 1 90 ? -7.571 -5.192 13.558 1.00 89.31 90 SER A CA 1
ATOM 703 C C . SER A 1 90 ? -8.027 -6.362 14.442 1.00 89.31 90 SER A C 1
ATOM 705 O O . SER A 1 90 ? -9.198 -6.433 14.827 1.00 89.31 90 SER A O 1
ATOM 707 N N . LEU A 1 91 ? -7.104 -7.238 14.857 1.00 89.81 91 LEU A N 1
ATOM 708 C CA . LEU A 1 91 ? -7.377 -8.327 15.794 1.00 89.81 91 LEU A CA 1
ATOM 709 C C . LEU A 1 91 ? -7.676 -7.812 17.206 1.00 89.81 91 LEU A C 1
ATOM 711 O O . LEU A 1 91 ? -8.550 -8.371 17.881 1.00 89.81 91 LEU A O 1
ATOM 715 N N . ASP A 1 92 ? -6.994 -6.765 17.659 1.00 88.38 92 ASP A N 1
ATOM 716 C CA . ASP A 1 92 ? -7.254 -6.157 18.966 1.00 88.38 92 ASP A CA 1
ATOM 717 C C . ASP A 1 92 ? -8.575 -5.379 18.980 1.00 88.38 92 ASP A C 1
ATOM 719 O O . ASP A 1 92 ? -9.376 -5.526 19.919 1.00 88.38 92 ASP A O 1
ATOM 723 N N . ALA A 1 93 ? -8.891 -4.686 17.881 1.00 86.44 93 ALA A N 1
ATOM 724 C CA . ALA A 1 93 ? -10.199 -4.081 17.653 1.00 86.44 93 ALA A CA 1
ATOM 725 C C . ALA A 1 93 ? -11.326 -5.132 17.650 1.00 86.44 93 ALA A C 1
ATOM 727 O O . ALA A 1 93 ? -12.352 -4.938 18.313 1.00 86.44 93 ALA A O 1
ATOM 728 N N . LEU A 1 94 ? -11.130 -6.270 16.971 1.00 87.06 94 LEU A N 1
ATOM 729 C CA . LEU A 1 94 ? -12.100 -7.367 16.879 1.00 87.06 94 LEU A CA 1
ATOM 730 C C . LEU A 1 94 ? -12.380 -8.015 18.242 1.00 87.06 94 LEU A C 1
ATOM 732 O O . LEU A 1 94 ? -13.534 -8.302 18.581 1.00 87.06 94 LEU A O 1
ATOM 736 N N . LYS A 1 95 ? -11.328 -8.245 19.034 1.00 86.56 95 LYS A N 1
ATOM 737 C CA . LYS A 1 95 ? -11.425 -8.878 20.359 1.00 86.56 95 LYS A CA 1
ATOM 738 C C . LYS A 1 95 ? -11.898 -7.915 21.450 1.00 86.56 95 LYS A C 1
ATOM 740 O O . LYS A 1 95 ? -12.138 -8.364 22.567 1.00 86.56 95 LYS A O 1
ATOM 745 N N . MET A 1 96 ? -12.050 -6.625 21.134 1.00 79.12 96 MET A N 1
ATOM 746 C CA . MET A 1 96 ? -12.390 -5.556 22.081 1.00 79.12 96 MET A CA 1
ATOM 747 C C . MET A 1 96 ? -11.485 -5.556 23.323 1.00 79.12 96 MET A C 1
ATOM 749 O O . MET A 1 96 ? -11.957 -5.335 24.436 1.00 79.12 96 MET A O 1
ATOM 753 N N . ARG A 1 97 ? -10.195 -5.852 23.129 1.00 76.25 97 ARG A N 1
ATOM 754 C CA . ARG A 1 97 ? -9.209 -5.922 24.220 1.00 76.25 97 ARG A CA 1
ATOM 755 C C . ARG A 1 97 ? -8.850 -4.547 24.761 1.00 76.25 97 ARG A C 1
ATOM 757 O O . ARG A 1 97 ? -8.593 -4.413 25.952 1.00 76.25 97 ARG A O 1
ATOM 764 N N . GLU A 1 98 ? -8.882 -3.553 23.885 1.00 80.94 98 GLU A N 1
ATOM 765 C CA . GLU A 1 98 ? -8.452 -2.191 24.170 1.00 80.94 98 GLU A CA 1
ATOM 766 C C . GLU A 1 98 ? -9.604 -1.195 24.018 1.00 80.94 98 GLU A C 1
ATOM 768 O O . GLU A 1 98 ? -10.657 -1.486 23.420 1.00 80.94 98 GLU A O 1
ATOM 773 N N . LYS A 1 99 ? -9.420 -0.010 24.609 1.00 86.00 99 LYS A N 1
ATOM 774 C CA . LYS A 1 99 ? -10.387 1.079 24.496 1.00 86.00 99 LYS A CA 1
ATOM 775 C C . LYS A 1 99 ? -10.366 1.619 23.070 1.00 86.00 99 LYS A C 1
ATOM 777 O O . LYS A 1 99 ? -9.328 1.698 22.428 1.00 86.00 99 LYS A O 1
ATOM 782 N N . ALA A 1 100 ? -11.539 2.019 22.583 1.00 86.25 100 ALA A N 1
ATOM 783 C CA . ALA A 1 100 ? -11.661 2.573 21.237 1.00 86.25 100 ALA A CA 1
ATOM 784 C C . ALA A 1 100 ? -10.898 3.900 21.070 1.00 86.25 100 ALA A C 1
ATOM 786 O O . ALA A 1 100 ? -10.477 4.200 19.964 1.00 86.25 100 ALA A O 1
ATOM 787 N N . GLU A 1 101 ? -10.728 4.670 22.150 1.00 88.94 101 GLU A N 1
ATOM 788 C CA . GLU A 1 101 ? -9.957 5.920 22.158 1.00 88.94 101 GLU A CA 1
ATOM 789 C C . GLU A 1 101 ? -8.469 5.666 21.898 1.00 88.94 101 GLU A C 1
ATOM 791 O O . GLU A 1 101 ? -7.943 6.177 20.915 1.00 88.94 101 GLU A O 1
ATOM 796 N N . ASP A 1 102 ? -7.845 4.794 22.697 1.00 90.75 102 ASP A N 1
ATOM 797 C CA . ASP A 1 102 ? -6.430 4.416 22.561 1.00 90.75 102 ASP A CA 1
ATOM 798 C C . ASP A 1 102 ? -6.133 3.864 21.150 1.00 90.75 102 ASP A C 1
ATOM 800 O O . ASP A 1 102 ? -5.181 4.275 20.488 1.00 90.75 102 ASP A O 1
ATOM 804 N N . LEU A 1 103 ? -7.018 2.998 20.637 1.00 89.38 103 LEU A N 1
ATOM 805 C CA . LEU A 1 103 ? -6.904 2.447 19.284 1.00 89.38 103 LEU A CA 1
ATOM 806 C C . LEU A 1 103 ? -7.042 3.527 18.194 1.00 89.38 103 LEU A C 1
ATOM 808 O O . LEU A 1 103 ? -6.302 3.515 17.213 1.00 89.38 103 LEU A O 1
ATOM 812 N N . LEU A 1 104 ? -7.975 4.476 18.331 1.00 91.06 104 LEU A N 1
ATOM 813 C CA . LEU A 1 104 ? -8.108 5.589 17.378 1.00 91.06 104 LEU A CA 1
ATOM 814 C C . LEU A 1 104 ? -6.889 6.508 17.398 1.00 91.06 104 LEU A C 1
ATOM 816 O O . LEU A 1 104 ? -6.491 7.015 16.345 1.00 91.06 104 LEU A O 1
ATOM 820 N N . GLU A 1 105 ? -6.314 6.741 18.575 1.00 92.38 105 GLU A N 1
ATOM 821 C CA . GLU A 1 105 ? -5.094 7.524 18.712 1.00 92.38 105 GLU A CA 1
ATOM 822 C C . GLU A 1 105 ? -3.928 6.827 18.007 1.00 92.38 105 GLU A C 1
ATOM 824 O O . GLU A 1 105 ? -3.248 7.466 17.203 1.00 92.38 105 GLU A O 1
ATOM 829 N N . GLU A 1 106 ? -3.731 5.520 18.199 1.00 91.38 106 GLU A N 1
ATOM 830 C CA . GLU A 1 106 ? -2.683 4.766 17.498 1.00 91.38 106 GLU A CA 1
ATOM 831 C C . GLU A 1 106 ? -2.903 4.743 15.974 1.00 91.38 106 GLU A C 1
ATOM 833 O O . GLU A 1 106 ? -1.972 4.984 15.195 1.00 91.38 106 GLU A O 1
ATOM 838 N N . LEU A 1 107 ? -4.142 4.536 15.520 1.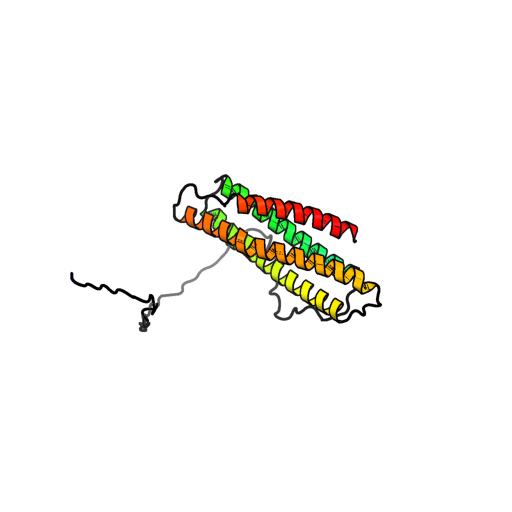00 91.31 107 LEU A N 1
ATOM 839 C CA . LEU A 1 107 ? -4.483 4.537 14.095 1.00 91.31 107 LEU A CA 1
ATOM 840 C C . LEU A 1 107 ? -4.130 5.876 13.418 1.00 91.31 107 LEU A C 1
ATOM 842 O O . LEU A 1 107 ? -3.638 5.908 12.283 1.00 91.31 107 LEU A O 1
ATOM 846 N N . ASN A 1 108 ? -4.343 6.991 14.116 1.00 92.19 108 ASN A N 1
ATOM 847 C CA . ASN A 1 108 ? -4.094 8.334 13.594 1.00 92.19 108 ASN A CA 1
ATOM 848 C C . ASN A 1 108 ? -2.652 8.818 13.777 1.00 92.19 108 ASN A C 1
ATOM 850 O O . ASN A 1 108 ? -2.131 9.511 12.905 1.00 92.19 108 ASN A O 1
ATOM 854 N N . SER A 1 109 ? -2.000 8.467 14.884 1.00 92.50 109 SER A N 1
ATOM 855 C CA . SER A 1 109 ? -0.653 8.945 15.223 1.00 92.50 109 SER A CA 1
ATOM 856 C C . SER A 1 109 ? 0.464 8.056 14.677 1.00 92.50 109 SER A C 1
ATOM 858 O O . SER A 1 109 ? 1.573 8.539 14.456 1.00 92.50 109 SER A O 1
ATOM 860 N N . ARG A 1 110 ? 0.185 6.771 14.417 1.00 92.31 110 ARG A N 1
ATOM 861 C CA . ARG A 1 110 ? 1.191 5.786 13.999 1.00 92.31 110 ARG A CA 1
ATOM 862 C C . ARG A 1 110 ? 0.921 5.214 12.614 1.00 92.31 110 ARG A C 1
ATOM 864 O O . ARG A 1 110 ? 1.799 5.264 11.749 1.00 92.31 110 ARG A O 1
ATOM 871 N N . ILE A 1 111 ? -0.281 4.686 12.384 1.00 92.50 111 ILE A N 1
ATOM 872 C CA . ILE A 1 111 ? -0.604 3.970 11.138 1.00 92.50 111 ILE A CA 1
ATOM 873 C C . ILE A 1 111 ? -0.732 4.950 9.966 1.00 92.50 111 ILE A C 1
ATOM 875 O O . ILE A 1 111 ? -0.061 4.773 8.948 1.00 92.50 111 ILE A O 1
ATOM 879 N N . ARG A 1 112 ? -1.517 6.025 10.116 1.00 93.88 112 ARG A N 1
ATOM 880 C CA . ARG A 1 112 ? -1.710 7.026 9.052 1.00 93.88 112 ARG A CA 1
ATOM 881 C C . ARG A 1 112 ? -0.402 7.684 8.587 1.00 93.88 112 ARG A C 1
ATOM 883 O O . ARG A 1 112 ? -0.168 7.699 7.378 1.00 93.88 112 ARG A O 1
ATOM 890 N N . PRO A 1 113 ? 0.496 8.167 9.470 1.00 95.00 113 PRO A N 1
ATOM 891 C CA . PRO A 1 113 ? 1.777 8.714 9.028 1.00 95.00 113 PRO A CA 1
ATOM 892 C C . PRO A 1 113 ? 2.651 7.681 8.314 1.00 95.00 113 PRO A C 1
ATOM 894 O O . PRO A 1 113 ? 3.312 8.020 7.336 1.00 95.00 113 PRO A O 1
ATOM 897 N N . SER A 1 114 ? 2.615 6.418 8.753 1.00 94.00 114 SER A N 1
ATOM 898 C CA . SER A 1 114 ? 3.363 5.331 8.109 1.00 94.00 114 SER A CA 1
ATOM 899 C C . SER A 1 114 ? 2.862 5.052 6.688 1.00 94.00 114 SER A C 1
ATOM 901 O O . SER A 1 114 ? 3.677 4.872 5.783 1.00 94.00 114 SER A O 1
ATOM 903 N N . LEU A 1 115 ? 1.541 5.062 6.472 1.00 94.31 115 LEU A N 1
ATOM 904 C CA . LEU A 1 115 ? 0.934 4.916 5.143 1.00 94.31 115 LEU A CA 1
ATOM 905 C C . LEU A 1 115 ? 1.331 6.070 4.214 1.00 94.31 115 LEU A C 1
ATOM 907 O O . LEU A 1 115 ? 1.754 5.825 3.088 1.00 94.31 115 LEU A O 1
ATOM 911 N N . ILE A 1 116 ? 1.269 7.313 4.703 1.00 95.12 116 ILE A N 1
ATOM 912 C CA . ILE A 1 116 ? 1.652 8.506 3.929 1.00 95.12 116 ILE A CA 1
ATOM 913 C C . ILE A 1 116 ? 3.144 8.474 3.573 1.00 95.12 116 ILE A C 1
ATOM 915 O O . ILE A 1 116 ? 3.519 8.734 2.431 1.00 95.12 116 ILE A O 1
ATOM 919 N N . ALA A 1 117 ? 4.012 8.140 4.532 1.00 94.75 117 ALA A N 1
ATOM 920 C CA . ALA A 1 117 ? 5.448 8.043 4.287 1.00 94.75 117 ALA A CA 1
ATOM 921 C C . ALA A 1 117 ? 5.769 6.975 3.230 1.00 94.75 117 ALA A C 1
ATOM 923 O O . ALA A 1 117 ? 6.557 7.223 2.315 1.00 94.75 117 ALA A O 1
ATOM 924 N N . LEU A 1 118 ? 5.121 5.809 3.315 1.00 95.75 118 LEU A N 1
ATOM 925 C CA . LEU A 1 118 ? 5.283 4.753 2.323 1.00 95.75 118 LEU A CA 1
ATOM 926 C C . LEU A 1 118 ? 4.765 5.177 0.943 1.00 95.75 118 LEU A C 1
ATOM 928 O O . LEU A 1 118 ? 5.437 4.903 -0.047 1.00 95.75 118 LEU A O 1
ATOM 932 N N . ASP A 1 119 ? 3.626 5.868 0.863 1.00 96.31 119 ASP A N 1
ATOM 933 C CA . ASP A 1 119 ? 3.090 6.379 -0.403 1.00 96.31 119 ASP A CA 1
ATOM 934 C C . ASP A 1 119 ? 4.100 7.284 -1.126 1.00 96.31 119 ASP A C 1
ATOM 936 O O . ASP A 1 119 ? 4.391 7.096 -2.310 1.00 96.31 119 ASP A O 1
ATOM 940 N N . LEU A 1 120 ? 4.736 8.204 -0.396 1.00 94.19 120 LEU A N 1
ATOM 941 C CA . LEU A 1 120 ? 5.768 9.082 -0.953 1.00 94.19 120 LEU A CA 1
ATOM 942 C C . LEU A 1 120 ? 6.974 8.297 -1.494 1.00 94.19 120 LEU A C 1
ATOM 944 O O . LEU A 1 120 ? 7.470 8.581 -2.592 1.00 94.19 120 LEU A O 1
ATOM 948 N N . GLU A 1 121 ? 7.432 7.277 -0.767 1.00 93.75 121 GLU A N 1
ATOM 949 C CA . GLU A 1 121 ? 8.497 6.382 -1.235 1.00 93.75 121 GLU A CA 1
ATOM 950 C C . GLU A 1 121 ? 8.062 5.577 -2.471 1.00 93.75 121 GLU A C 1
ATOM 952 O O . GLU A 1 121 ? 8.828 5.416 -3.428 1.00 93.75 121 GLU A O 1
ATOM 957 N N . MET A 1 122 ? 6.811 5.118 -2.510 1.00 95.31 122 MET A N 1
ATOM 958 C CA . MET A 1 122 ? 6.243 4.403 -3.650 1.00 95.31 122 MET A CA 1
ATOM 959 C C . MET A 1 122 ? 6.135 5.280 -4.895 1.00 95.31 122 MET A C 1
ATOM 961 O O . MET A 1 122 ? 6.510 4.836 -5.977 1.00 95.31 122 MET A O 1
ATOM 965 N N . ILE A 1 123 ? 5.698 6.534 -4.757 1.00 94.81 123 ILE A N 1
ATOM 966 C CA . ILE A 1 123 ? 5.678 7.518 -5.851 1.00 94.81 123 ILE A CA 1
ATOM 967 C C . ILE A 1 123 ? 7.095 7.747 -6.390 1.00 94.81 123 ILE A C 1
ATOM 969 O O . ILE A 1 123 ? 7.311 7.797 -7.602 1.00 94.81 123 ILE A O 1
ATOM 973 N N . THR A 1 124 ? 8.072 7.869 -5.495 1.00 92.56 124 THR A N 1
ATOM 974 C CA . THR A 1 124 ? 9.482 8.089 -5.845 1.00 92.56 124 THR A CA 1
ATOM 975 C C . THR A 1 124 ? 10.039 6.917 -6.656 1.00 92.56 124 THR A C 1
ATOM 977 O O . THR A 1 124 ? 10.601 7.111 -7.736 1.00 92.56 124 THR A O 1
ATOM 980 N N . THR A 1 125 ? 9.831 5.689 -6.177 1.00 92.62 125 THR A N 1
ATOM 981 C CA . THR A 1 125 ? 10.276 4.469 -6.868 1.00 92.62 125 THR A CA 1
ATOM 982 C C . THR A 1 125 ? 9.545 4.235 -8.188 1.00 92.62 125 THR A C 1
ATOM 984 O O . THR A 1 125 ? 10.171 3.845 -9.174 1.00 92.62 125 THR A O 1
ATOM 987 N N . GLU A 1 126 ? 8.249 4.540 -8.252 1.00 94.00 126 GLU A N 1
ATOM 988 C CA . GLU A 1 126 ? 7.443 4.458 -9.470 1.00 94.00 126 GLU A CA 1
ATOM 989 C C . GLU A 1 126 ? 7.951 5.406 -10.558 1.00 94.00 126 GLU A C 1
ATOM 991 O O . GLU A 1 126 ? 8.138 4.989 -11.703 1.00 94.00 126 GLU A O 1
ATOM 996 N N . ARG A 1 127 ? 8.223 6.669 -10.207 1.00 93.44 127 ARG A N 1
ATOM 997 C CA . ARG A 1 127 ? 8.769 7.665 -11.142 1.00 93.44 127 ARG A CA 1
ATOM 998 C C . ARG A 1 127 ? 10.108 7.216 -11.713 1.00 93.44 127 ARG A C 1
ATOM 1000 O O . ARG A 1 127 ? 10.297 7.255 -12.928 1.00 93.44 127 ARG A O 1
ATOM 1007 N N . LEU A 1 128 ? 11.004 6.735 -10.853 1.00 91.88 128 LEU A N 1
ATOM 1008 C CA . LEU A 1 128 ? 12.317 6.242 -11.260 1.00 91.88 128 LEU A CA 1
ATOM 1009 C C . LEU A 1 128 ? 12.210 5.041 -12.210 1.00 91.88 128 LEU A C 1
ATOM 1011 O O . LEU A 1 128 ? 12.892 4.977 -13.236 1.00 91.88 128 LEU A O 1
ATOM 1015 N N . LEU A 1 129 ? 11.328 4.096 -11.893 1.00 93.25 129 LEU A N 1
ATOM 1016 C CA . LEU A 1 129 ? 11.094 2.904 -12.697 1.00 93.25 129 LEU A CA 1
ATOM 1017 C C . LEU A 1 129 ? 10.472 3.246 -14.053 1.00 93.25 129 LEU A C 1
ATOM 1019 O O . LEU A 1 129 ? 10.935 2.749 -15.078 1.00 93.25 129 LEU A O 1
ATOM 1023 N N . LYS A 1 130 ? 9.474 4.136 -14.072 1.00 93.69 130 LYS A N 1
ATOM 1024 C CA . LYS A 1 130 ? 8.853 4.639 -15.300 1.00 93.69 130 LYS A CA 1
ATOM 1025 C C . LYS 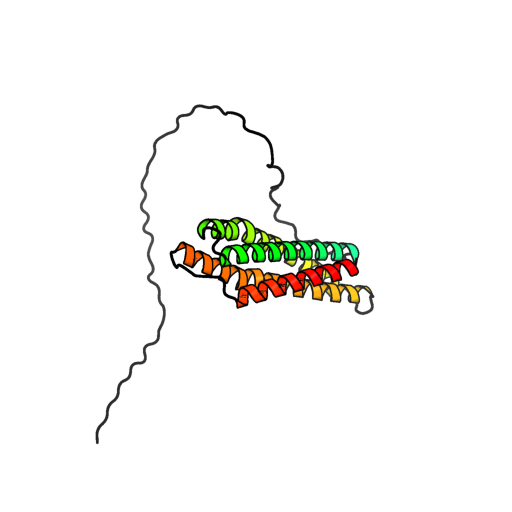A 1 130 ? 9.881 5.316 -16.204 1.00 93.69 130 LYS A C 1
ATOM 1027 O O . LYS A 1 130 ? 9.976 4.961 -17.373 1.00 93.69 130 LYS A O 1
ATOM 1032 N N . TYR A 1 131 ? 10.711 6.198 -15.648 1.00 93.19 131 TYR A N 1
ATOM 1033 C CA . TYR A 1 131 ? 11.787 6.853 -16.393 1.00 93.19 131 TYR A CA 1
ATOM 1034 C C . TYR A 1 131 ? 12.739 5.846 -17.063 1.00 93.19 131 TYR A C 1
ATOM 1036 O O . TYR A 1 131 ? 13.114 6.008 -18.226 1.00 93.19 131 TYR A O 1
ATOM 1044 N N . ASN A 1 132 ? 13.114 4.781 -16.347 1.00 92.25 132 ASN A N 1
ATOM 1045 C CA . ASN A 1 132 ? 14.002 3.746 -16.877 1.00 92.25 132 ASN A CA 1
ATOM 1046 C C . ASN A 1 132 ? 13.331 2.880 -17.954 1.00 92.25 132 ASN A C 1
ATOM 1048 O O . ASN A 1 132 ? 13.987 2.530 -18.934 1.00 92.25 132 ASN A O 1
ATOM 1052 N N . VAL A 1 133 ? 12.041 2.562 -17.805 1.00 93.06 133 VAL A N 1
ATOM 1053 C CA . VAL A 1 133 ? 11.257 1.838 -18.822 1.00 93.06 133 VAL A CA 1
ATOM 1054 C C . VAL A 1 133 ? 11.112 2.673 -20.095 1.00 93.06 133 VAL A C 1
ATOM 1056 O O . VAL A 1 133 ? 11.386 2.165 -21.179 1.00 93.06 133 VAL A O 1
ATOM 1059 N N . ASP A 1 134 ? 10.761 3.955 -19.974 1.00 92.00 134 ASP A N 1
ATOM 1060 C CA . ASP A 1 134 ? 10.508 4.846 -21.115 1.00 92.00 134 ASP A CA 1
ATOM 1061 C C . ASP A 1 134 ? 11.766 5.080 -21.977 1.00 92.00 134 ASP A C 1
ATOM 1063 O O . ASP A 1 134 ? 11.669 5.356 -23.174 1.00 92.00 134 ASP A O 1
ATOM 1067 N N . ARG A 1 135 ? 12.962 4.954 -21.385 1.00 90.62 135 ARG A N 1
ATOM 1068 C CA . ARG A 1 135 ? 14.254 5.100 -22.081 1.00 90.62 135 ARG A CA 1
ATOM 1069 C C . ARG A 1 135 ? 14.925 3.782 -22.461 1.00 90.62 135 ARG A C 1
ATOM 1071 O O . ARG A 1 135 ? 15.990 3.811 -23.083 1.00 90.62 135 ARG A O 1
ATOM 1078 N N . ALA A 1 136 ? 14.362 2.642 -22.078 1.00 90.31 136 ALA A N 1
ATOM 1079 C CA . ALA A 1 136 ? 14.902 1.344 -22.448 1.00 90.31 136 ALA A CA 1
ATOM 1080 C C . ALA A 1 136 ? 14.507 0.992 -23.886 1.00 90.31 136 ALA A C 1
ATOM 1082 O O . ALA A 1 136 ? 13.357 1.135 -24.299 1.00 90.31 136 ALA A O 1
ATOM 1083 N N . ASN A 1 137 ? 15.470 0.512 -24.670 1.00 90.00 137 ASN A N 1
ATOM 1084 C CA . ASN A 1 137 ? 15.176 -0.011 -25.997 1.00 90.00 137 ASN A CA 1
ATOM 1085 C C . ASN A 1 137 ? 14.682 -1.457 -25.865 1.00 90.00 137 ASN A C 1
ATOM 1087 O O . ASN A 1 137 ? 15.250 -2.239 -25.108 1.00 90.00 137 ASN A O 1
ATOM 1091 N N . ILE A 1 138 ? 13.679 -1.849 -26.653 1.00 89.31 138 ILE A N 1
ATOM 1092 C CA . ILE A 1 138 ? 13.116 -3.209 -26.642 1.00 89.31 138 ILE A CA 1
ATOM 1093 C C . ILE A 1 138 ? 14.145 -4.303 -26.972 1.00 89.31 138 ILE A C 1
ATOM 1095 O O . ILE A 1 138 ? 13.928 -5.473 -26.681 1.00 89.31 138 ILE A O 1
ATOM 1099 N N . LYS A 1 139 ? 15.271 -3.933 -27.595 1.00 90.25 139 LYS A N 1
ATOM 1100 C CA . LYS A 1 139 ? 16.377 -4.851 -27.906 1.00 90.25 139 LYS A CA 1
ATOM 1101 C C . LYS A 1 139 ? 17.343 -5.066 -26.735 1.00 90.25 139 LYS A C 1
ATOM 1103 O O . LYS A 1 139 ? 18.219 -5.921 -26.830 1.00 90.25 139 LYS A O 1
ATOM 1108 N N . GLU A 1 140 ? 17.250 -4.270 -25.673 1.00 89.81 140 GLU A N 1
ATOM 1109 C CA . GLU A 1 140 ? 18.145 -4.350 -24.520 1.00 89.81 140 GLU A CA 1
ATOM 1110 C C . GLU A 1 140 ? 17.609 -5.351 -23.495 1.00 89.81 140 GLU A C 1
ATOM 1112 O O . GLU A 1 140 ? 16.490 -5.202 -23.025 1.00 89.81 140 GLU A O 1
ATOM 1117 N N . HIS A 1 141 ? 18.444 -6.284 -23.030 1.00 87.56 141 HIS A N 1
ATOM 1118 C CA . HIS A 1 141 ? 18.090 -7.259 -21.981 1.00 87.56 141 HIS A CA 1
ATOM 1119 C C . HIS A 1 141 ? 17.589 -6.604 -20.674 1.00 87.56 141 HIS A C 1
ATOM 1121 O O . HIS A 1 141 ? 16.975 -7.248 -19.823 1.00 87.56 141 HIS A O 1
ATOM 1127 N N . ARG A 1 142 ? 17.854 -5.307 -20.457 1.00 91.06 142 ARG A N 1
ATOM 1128 C CA . ARG A 1 142 ? 17.345 -4.622 -19.265 1.00 91.06 142 ARG A CA 1
ATOM 1129 C C . ARG A 1 142 ? 15.833 -4.426 -19.252 1.00 91.06 142 ARG A C 1
ATOM 1131 O O . ARG A 1 142 ? 15.271 -4.313 -18.167 1.00 91.06 142 ARG A O 1
ATOM 1138 N N . ILE A 1 143 ? 15.183 -4.415 -20.418 1.00 93.06 143 ILE A N 1
ATOM 1139 C CA . ILE A 1 143 ? 13.731 -4.242 -20.492 1.00 93.06 143 ILE A CA 1
ATOM 1140 C C . ILE A 1 143 ? 13.001 -5.375 -19.763 1.00 93.06 143 ILE A C 1
ATOM 1142 O O . ILE A 1 143 ? 12.028 -5.116 -19.065 1.00 93.06 143 ILE A O 1
ATOM 1146 N N . ASP A 1 144 ? 13.523 -6.602 -19.831 1.00 91.94 144 ASP A N 1
ATOM 1147 C CA . ASP A 1 144 ? 12.875 -7.780 -19.254 1.00 91.94 144 ASP A CA 1
ATOM 1148 C C . ASP A 1 144 ? 12.717 -7.653 -17.734 1.00 91.94 144 ASP A C 1
ATOM 1150 O O . ASP A 1 144 ? 11.616 -7.793 -17.199 1.00 91.94 144 ASP A O 1
ATOM 1154 N N . TRP A 1 145 ? 13.797 -7.311 -17.022 1.00 93.12 145 TRP A N 1
ATOM 1155 C CA . TRP A 1 145 ? 13.723 -7.140 -15.569 1.00 93.12 145 TRP A CA 1
ATOM 1156 C C . TRP A 1 145 ? 13.033 -5.832 -15.162 1.00 93.12 145 TRP A C 1
ATOM 1158 O O . TRP A 1 145 ? 12.378 -5.802 -14.122 1.00 93.12 145 TRP A O 1
ATOM 1168 N N . LEU A 1 146 ? 13.103 -4.774 -15.979 1.00 94.00 146 LEU A N 1
ATOM 1169 C CA . LEU A 1 146 ? 12.354 -3.536 -15.738 1.00 94.00 146 LEU A CA 1
ATOM 1170 C C . LEU A 1 146 ? 10.837 -3.768 -15.786 1.00 94.00 146 LEU A C 1
ATOM 1172 O O . LEU A 1 146 ? 10.108 -3.221 -14.959 1.00 94.00 146 LEU A O 1
ATOM 1176 N N . LEU A 1 147 ? 10.352 -4.603 -16.709 1.00 93.25 147 LEU A N 1
ATOM 1177 C CA . LEU A 1 147 ? 8.933 -4.956 -16.806 1.00 93.25 147 LEU A CA 1
ATOM 1178 C C . LEU A 1 147 ? 8.466 -5.796 -15.612 1.00 93.25 147 LEU A C 1
ATOM 1180 O O . LEU A 1 147 ? 7.382 -5.550 -15.078 1.00 93.25 147 LEU A O 1
ATOM 1184 N N . VAL A 1 148 ? 9.290 -6.743 -15.152 1.00 92.31 148 VAL A N 1
ATOM 1185 C CA . VAL A 1 148 ? 9.015 -7.520 -13.930 1.00 92.31 148 VAL A CA 1
ATOM 1186 C C . VAL A 1 148 ? 8.918 -6.592 -12.718 1.00 92.31 148 VAL A C 1
ATOM 1188 O O . VAL A 1 148 ? 7.945 -6.642 -11.968 1.00 92.31 148 VAL A O 1
ATOM 1191 N N . PHE A 1 149 ? 9.875 -5.679 -12.566 1.00 93.69 149 PHE A N 1
ATOM 1192 C CA . PHE A 1 149 ? 9.877 -4.694 -11.487 1.00 93.69 149 PHE A CA 1
ATOM 1193 C C . PHE A 1 149 ? 8.675 -3.746 -11.565 1.00 93.69 149 PHE A C 1
ATOM 1195 O O . PHE A 1 149 ? 8.080 -3.433 -10.535 1.00 93.69 149 PHE A O 1
ATOM 1202 N N . ASN A 1 150 ? 8.260 -3.337 -12.771 1.00 94.06 150 ASN A N 1
ATOM 1203 C CA . ASN A 1 150 ? 7.063 -2.513 -12.967 1.00 94.06 150 ASN A CA 1
ATOM 1204 C C . ASN A 1 150 ? 5.799 -3.232 -12.506 1.00 94.06 150 ASN A C 1
ATOM 1206 O O . ASN A 1 150 ? 4.944 -2.625 -11.863 1.00 94.06 150 ASN A O 1
ATOM 1210 N N . ARG A 1 151 ? 5.707 -4.535 -12.779 1.00 92.88 151 ARG A N 1
ATOM 1211 C CA . ARG A 1 151 ? 4.610 -5.361 -12.286 1.00 92.88 151 ARG A CA 1
ATOM 1212 C C . ARG A 1 151 ? 4.594 -5.421 -10.760 1.00 92.88 151 ARG A C 1
ATOM 1214 O O . ARG A 1 151 ? 3.543 -5.191 -10.174 1.00 92.88 151 ARG A O 1
ATOM 1221 N N . TYR A 1 152 ? 5.736 -5.683 -10.121 1.00 92.12 152 TYR A N 1
ATOM 1222 C CA . TYR A 1 152 ? 5.817 -5.720 -8.657 1.00 92.12 152 TYR A CA 1
ATOM 1223 C C . TYR A 1 152 ? 5.441 -4.383 -8.023 1.00 92.12 152 TYR A C 1
ATOM 1225 O O . TYR A 1 152 ? 4.690 -4.370 -7.052 1.00 92.12 152 TYR A O 1
ATOM 1233 N N . GLN A 1 153 ? 5.900 -3.264 -8.590 1.00 93.62 153 GLN A N 1
ATOM 1234 C CA . GLN A 1 153 ? 5.504 -1.945 -8.102 1.00 93.62 153 GLN A CA 1
ATOM 1235 C C . GLN A 1 153 ? 3.981 -1.783 -8.160 1.00 93.62 153 GLN A C 1
ATOM 1237 O O . GLN A 1 153 ? 3.384 -1.423 -7.148 1.00 93.62 153 GLN A O 1
ATOM 1242 N N . LYS A 1 154 ? 3.353 -2.084 -9.305 1.00 94.06 154 LYS A N 1
ATOM 1243 C CA . LYS A 1 154 ? 1.905 -1.903 -9.482 1.00 94.06 154 LYS A CA 1
ATOM 1244 C C . LYS A 1 154 ? 1.086 -2.723 -8.494 1.00 94.06 154 LYS A C 1
ATOM 1246 O O . LYS A 1 154 ? 0.098 -2.224 -7.968 1.00 94.06 154 LYS A O 1
ATOM 1251 N N . GLU A 1 155 ? 1.504 -3.956 -8.221 1.00 92.56 155 GLU A N 1
ATOM 1252 C CA . GLU A 1 155 ? 0.844 -4.781 -7.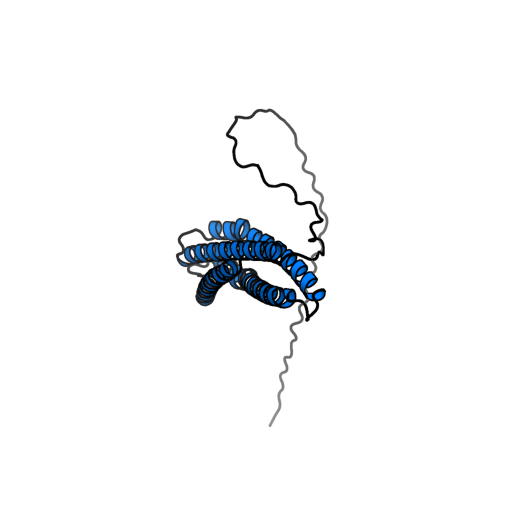206 1.00 92.56 155 GLU A CA 1
ATOM 1253 C C . GLU A 1 155 ? 1.023 -4.203 -5.799 1.00 92.56 155 GLU A C 1
ATOM 1255 O O . GLU A 1 155 ? 0.056 -4.130 -5.048 1.00 92.56 155 GLU A O 1
ATOM 1260 N N . MET A 1 156 ? 2.221 -3.720 -5.446 1.00 93.62 156 MET A N 1
ATOM 1261 C CA . MET A 1 156 ? 2.424 -3.029 -4.167 1.00 93.62 156 MET A CA 1
ATOM 1262 C C . MET A 1 156 ? 1.554 -1.768 -4.059 1.00 93.62 156 MET A C 1
ATOM 1264 O O . MET A 1 156 ? 1.033 -1.485 -2.985 1.00 93.62 156 MET A O 1
ATOM 1268 N N . ARG A 1 157 ? 1.367 -1.025 -5.163 1.00 95.25 157 ARG A N 1
ATOM 1269 C CA . ARG A 1 157 ? 0.512 0.171 -5.205 1.00 95.25 157 ARG A CA 1
ATOM 1270 C C . ARG A 1 157 ? -0.940 -0.212 -4.951 1.00 95.25 157 ARG A C 1
ATOM 1272 O O . ARG A 1 157 ? -1.562 0.376 -4.081 1.00 95.25 157 ARG A O 1
ATOM 1279 N N . ARG A 1 158 ? -1.433 -1.250 -5.637 1.00 94.62 158 ARG A N 1
ATOM 1280 C CA . ARG A 1 158 ? -2.782 -1.794 -5.429 1.00 94.62 158 ARG A CA 1
ATOM 1281 C C . ARG A 1 158 ? -3.028 -2.139 -3.959 1.00 94.62 158 ARG A C 1
ATOM 1283 O O . ARG A 1 158 ? -4.061 -1.769 -3.418 1.00 94.62 158 ARG A O 1
ATOM 1290 N N . VAL A 1 159 ? -2.074 -2.823 -3.322 1.00 94.25 159 VAL A N 1
ATOM 1291 C CA . VAL A 1 159 ? -2.161 -3.187 -1.898 1.00 94.25 159 VAL A CA 1
ATOM 1292 C C . VAL A 1 159 ? -2.185 -1.942 -1.010 1.00 94.25 159 VAL A C 1
ATOM 1294 O O . VAL A 1 159 ? -2.986 -1.884 -0.085 1.00 94.25 159 VAL A O 1
ATOM 1297 N N . LEU A 1 160 ? -1.345 -0.937 -1.276 1.00 95.19 160 LEU A N 1
ATOM 1298 C CA . LEU A 1 160 ? -1.348 0.305 -0.500 1.00 95.19 160 LEU A CA 1
ATOM 1299 C C . LEU A 1 160 ? -2.665 1.083 -0.653 1.00 95.19 160 LEU A C 1
ATOM 1301 O O . LEU A 1 160 ? -3.173 1.603 0.339 1.00 95.19 160 LEU A O 1
ATOM 1305 N N . ASP A 1 161 ? -3.222 1.149 -1.862 1.00 95.12 161 ASP A N 1
ATOM 1306 C CA . ASP A 1 161 ? -4.482 1.849 -2.139 1.00 95.12 161 ASP A CA 1
ATOM 1307 C C . ASP A 1 161 ? -5.658 1.171 -1.412 1.00 95.12 161 ASP A C 1
ATOM 1309 O O . ASP A 1 161 ? -6.466 1.837 -0.769 1.00 95.12 161 ASP A O 1
ATOM 1313 N N . GLU A 1 162 ? -5.716 -0.163 -1.442 1.00 94.06 162 GLU A N 1
ATOM 1314 C CA . GLU A 1 162 ? -6.723 -0.955 -0.722 1.00 94.06 162 GLU A CA 1
ATOM 1315 C C . GLU A 1 162 ? -6.580 -0.804 0.805 1.00 94.06 162 GLU A C 1
ATOM 1317 O O . GLU A 1 162 ? -7.564 -0.637 1.529 1.00 94.06 162 GLU A O 1
ATOM 1322 N N . LEU A 1 163 ? -5.339 -0.792 1.299 1.00 94.00 163 LEU A N 1
ATOM 1323 C CA . LEU A 1 163 ? -5.026 -0.662 2.719 1.00 94.00 163 LEU A CA 1
ATOM 1324 C C . LEU A 1 163 ? -5.341 0.733 3.270 1.00 94.00 163 LEU A C 1
ATOM 1326 O O . LEU A 1 163 ? -5.880 0.844 4.366 1.00 94.00 163 LEU A O 1
ATOM 1330 N N . SER A 1 164 ? -4.987 1.786 2.531 1.00 93.75 164 SER A N 1
ATOM 1331 C CA . SER A 1 164 ? -5.172 3.184 2.945 1.00 93.75 164 SER A CA 1
ATOM 1332 C C . SER A 1 164 ? -6.573 3.733 2.677 1.00 93.75 164 SER A C 1
ATOM 1334 O O . SER A 1 164 ? -6.952 4.706 3.321 1.00 93.75 164 SER A O 1
ATOM 1336 N N . GLY A 1 165 ? -7.327 3.120 1.762 1.00 93.06 165 GLY A N 1
ATOM 1337 C CA . GLY A 1 165 ? -8.732 3.426 1.513 1.00 93.06 165 GLY A CA 1
ATOM 1338 C C . GLY A 1 165 ? -9.650 2.501 2.303 1.00 93.06 165 GLY A C 1
ATOM 1339 O O . GLY A 1 165 ? -9.965 2.757 3.460 1.00 93.06 165 GLY A O 1
ATOM 1340 N N . GLU A 1 166 ? -10.076 1.405 1.674 1.00 92.38 166 GLU A N 1
ATOM 1341 C CA . GLU A 1 166 ? -11.162 0.552 2.174 1.00 92.38 166 GLU A CA 1
ATOM 1342 C C . GLU A 1 166 ? -10.914 0.011 3.587 1.00 92.38 166 GLU A C 1
ATOM 1344 O O . GLU A 1 166 ? -11.803 0.061 4.441 1.00 92.38 166 GLU A O 1
ATOM 1349 N N . VAL A 1 167 ? -9.706 -0.492 3.854 1.00 93.25 167 VAL A N 1
ATOM 1350 C CA . VAL A 1 167 ? -9.386 -1.092 5.155 1.00 93.25 167 VAL A CA 1
ATOM 1351 C C . VAL A 1 167 ? -9.246 -0.034 6.242 1.00 93.25 167 VAL A C 1
ATOM 1353 O O . VAL A 1 167 ? -9.849 -0.166 7.310 1.00 93.25 167 VAL A O 1
ATOM 1356 N N . TYR A 1 168 ? -8.441 0.999 5.993 1.00 93.75 168 TYR A N 1
ATOM 1357 C CA . TYR A 1 168 ? -8.200 2.054 6.969 1.00 93.75 168 TYR A CA 1
ATOM 1358 C C . TYR A 1 168 ? -9.498 2.789 7.326 1.00 93.75 168 TYR A C 1
ATOM 1360 O O . TYR A 1 168 ? -9.790 2.954 8.512 1.00 93.75 168 TYR A O 1
ATOM 1368 N N . ASP A 1 169 ? -10.312 3.146 6.329 1.00 93.56 169 ASP A N 1
ATOM 1369 C CA . ASP A 1 169 ? -11.568 3.864 6.541 1.00 93.56 169 ASP A CA 1
ATOM 1370 C C . ASP A 1 169 ? -12.585 3.021 7.326 1.00 93.56 169 ASP A C 1
ATOM 1372 O O . ASP A 1 169 ? -13.243 3.539 8.231 1.00 93.56 169 ASP A O 1
ATOM 1376 N N . GLU A 1 170 ? -12.731 1.719 7.044 1.00 93.12 170 GLU A N 1
ATOM 1377 C CA . GLU A 1 170 ? -13.637 0.856 7.825 1.00 93.12 170 GLU A CA 1
ATOM 1378 C C . GLU A 1 170 ? -13.141 0.685 9.267 1.00 93.12 170 GLU A C 1
ATOM 1380 O O . GLU A 1 170 ? -13.945 0.723 10.206 1.00 93.12 170 GLU A O 1
ATOM 1385 N N . LEU A 1 171 ? -11.828 0.541 9.481 1.00 92.19 171 LEU A N 1
ATOM 1386 C CA . LEU A 1 171 ? -11.256 0.475 10.826 1.00 92.19 171 LEU A CA 1
ATOM 1387 C C . LEU A 1 171 ? -11.507 1.777 11.594 1.00 92.19 171 LEU A C 1
ATOM 1389 O O . LEU A 1 171 ? -12.047 1.723 12.704 1.00 92.19 171 LEU A O 1
ATOM 1393 N N . GLU A 1 172 ? -11.212 2.931 10.994 1.00 93.88 172 GLU A N 1
ATOM 1394 C CA . GLU A 1 172 ? -11.467 4.248 11.584 1.00 93.88 172 GLU A CA 1
ATOM 1395 C C . GLU A 1 172 ? -12.955 4.425 11.911 1.00 93.88 172 GLU A C 1
ATOM 1397 O O . GLU A 1 172 ? -13.310 4.754 13.045 1.00 93.88 172 GLU A O 1
ATOM 1402 N N . ASN A 1 173 ? -13.848 4.124 10.966 1.00 93.50 173 ASN A N 1
ATOM 1403 C CA . ASN A 1 173 ? -15.293 4.245 11.151 1.00 93.50 173 ASN A CA 1
ATOM 1404 C C . ASN A 1 173 ? -15.817 3.316 12.251 1.00 93.50 173 ASN A C 1
ATOM 1406 O O . ASN A 1 173 ? -16.612 3.733 13.102 1.00 93.50 173 ASN A O 1
ATOM 1410 N N . SER A 1 174 ? -15.375 2.057 12.261 1.00 91.75 174 SER A N 1
ATOM 1411 C CA . SER A 1 174 ? -15.798 1.079 13.262 1.00 91.75 174 SER A CA 1
ATOM 1412 C C . SER A 1 174 ? -15.404 1.520 14.674 1.00 91.75 174 SER A C 1
ATOM 1414 O O . SER A 1 174 ? -16.220 1.440 15.599 1.00 91.75 174 SER A O 1
ATOM 1416 N N . LEU A 1 175 ? -14.194 2.059 14.839 1.00 90.88 175 LEU A N 1
ATOM 1417 C CA . LEU A 1 175 ? -13.696 2.551 16.115 1.00 90.88 175 LEU A CA 1
ATOM 1418 C C . LEU A 1 175 ? -14.327 3.889 16.506 1.00 90.88 175 LEU A C 1
ATOM 1420 O O . LEU A 1 175 ? -14.706 4.057 17.664 1.00 90.88 175 LEU A O 1
ATOM 1424 N N . ALA A 1 176 ? -14.538 4.804 15.560 1.00 92.00 176 ALA A N 1
ATOM 1425 C CA . ALA A 1 176 ? -15.212 6.077 15.800 1.00 92.00 176 ALA A CA 1
ATOM 1426 C C . ALA A 1 176 ? -16.649 5.873 16.303 1.00 92.00 176 ALA A C 1
ATOM 1428 O O . ALA A 1 176 ? -17.095 6.556 17.227 1.00 92.00 176 ALA A O 1
ATOM 1429 N N . LEU A 1 177 ? -17.376 4.897 15.747 1.00 91.88 177 LEU A N 1
ATOM 1430 C CA . LEU A 1 177 ? -18.703 4.524 16.240 1.00 91.88 177 LEU A CA 1
ATOM 1431 C C . LEU A 1 177 ? -18.641 3.958 17.663 1.00 91.88 177 LEU A C 1
ATOM 1433 O O . LEU A 1 177 ? -19.462 4.337 18.500 1.00 91.88 177 LEU A O 1
ATOM 1437 N N . ARG A 1 178 ? -17.656 3.102 17.966 1.00 90.06 178 ARG A N 1
ATOM 1438 C CA . ARG A 1 178 ? -17.448 2.589 19.330 1.00 90.06 178 ARG A CA 1
ATOM 1439 C C . ARG A 1 178 ? -17.121 3.703 20.318 1.00 90.06 178 ARG A C 1
ATOM 1441 O O . ARG A 1 178 ? -17.696 3.722 21.402 1.00 90.06 178 ARG A O 1
ATOM 1448 N N . PHE A 1 179 ? -16.252 4.638 19.939 1.00 87.69 179 PHE A N 1
ATOM 1449 C CA . PHE A 1 179 ? -15.896 5.801 20.749 1.00 87.69 179 PHE A CA 1
ATOM 1450 C C . PHE A 1 179 ? -17.115 6.687 21.044 1.00 87.69 179 PHE A C 1
ATOM 1452 O O . PHE A 1 179 ? -17.309 7.127 22.172 1.00 87.69 179 PHE A O 1
ATOM 1459 N N . ARG A 1 180 ? -18.017 6.857 20.068 1.00 91.94 180 ARG A N 1
ATOM 1460 C CA . ARG A 1 180 ? -19.307 7.552 20.243 1.00 91.94 180 ARG A CA 1
ATOM 1461 C C . ARG A 1 180 ? -20.343 6.766 21.065 1.00 91.94 180 ARG A C 1
ATOM 1463 O O . ARG A 1 180 ? -21.453 7.256 21.256 1.00 91.94 180 ARG A O 1
ATOM 1470 N N . GLY A 1 181 ? -20.010 5.565 21.541 1.00 86.12 181 GLY A N 1
ATOM 1471 C CA . GLY A 1 181 ? -20.862 4.755 22.414 1.00 86.12 181 GLY A CA 1
ATOM 1472 C C . GLY A 1 181 ? -21.672 3.663 21.711 1.00 86.12 181 GLY A C 1
ATOM 1473 O O . GLY A 1 181 ? -22.527 3.046 22.347 1.00 86.12 181 GLY A O 1
ATOM 1474 N N . VAL A 1 182 ? -21.424 3.376 20.427 1.00 88.19 182 VAL A N 1
ATOM 1475 C CA . VAL A 1 182 ? -22.057 2.239 19.736 1.00 88.19 182 VAL A CA 1
ATOM 1476 C C . VAL A 1 182 ? -21.369 0.939 20.157 1.00 88.19 182 VAL A C 1
ATOM 1478 O O . VAL A 1 182 ? -20.293 0.579 19.674 1.00 88.19 182 VAL A O 1
ATOM 1481 N N . ILE A 1 183 ? -22.001 0.221 21.083 1.00 79.75 183 ILE A N 1
ATOM 1482 C CA . ILE A 1 183 ? -21.465 -1.016 21.659 1.00 79.75 183 ILE A CA 1
ATOM 1483 C C . ILE A 1 183 ? -21.527 -2.156 20.635 1.00 79.75 183 ILE A C 1
ATOM 1485 O O . ILE A 1 183 ? -22.503 -2.311 19.906 1.00 79.75 183 ILE A O 1
ATOM 1489 N N . GLY A 1 184 ? -20.486 -2.992 20.611 1.00 77.06 184 GLY A N 1
ATOM 1490 C CA . GLY A 1 184 ? -20.465 -4.227 19.824 1.00 77.06 184 GLY A CA 1
ATOM 1491 C C . GLY A 1 184 ? -20.160 -4.036 18.340 1.00 77.06 184 GLY A C 1
ATOM 1492 O O . GLY A 1 184 ? -20.179 -5.019 17.598 1.00 77.06 184 GLY A O 1
ATOM 1493 N N . ARG A 1 185 ? -19.841 -2.812 17.896 1.00 86.06 185 ARG A N 1
ATOM 1494 C CA . ARG A 1 185 ? -19.333 -2.603 16.539 1.00 86.06 185 ARG A CA 1
ATOM 1495 C C . ARG A 1 185 ? -17.971 -3.281 16.393 1.00 86.06 185 ARG A C 1
ATOM 1497 O O . ARG A 1 185 ? -17.107 -3.134 17.250 1.00 86.06 185 ARG A O 1
ATOM 1504 N N . ARG A 1 186 ? -17.798 -4.035 15.314 1.00 87.44 186 ARG A N 1
ATOM 1505 C CA . ARG A 1 186 ? -16.551 -4.710 14.944 1.00 87.44 186 ARG A CA 1
ATOM 1506 C C . ARG A 1 186 ? -16.186 -4.340 13.504 1.00 87.44 186 ARG A C 1
ATOM 1508 O O . ARG A 1 186 ? -17.102 -3.952 12.761 1.00 87.44 186 ARG A O 1
ATOM 1515 N N . PRO A 1 187 ? -14.902 -4.462 13.128 1.00 88.12 187 PRO A N 1
ATOM 1516 C CA . PRO A 1 187 ? -14.501 -4.457 11.726 1.00 88.12 187 PRO A CA 1
ATOM 1517 C C . PRO A 1 187 ? -15.295 -5.509 10.946 1.00 88.12 187 PRO A C 1
ATOM 1519 O O . PRO A 1 187 ? -15.651 -6.557 11.504 1.00 88.12 187 PRO A O 1
ATOM 1522 N N . ALA A 1 188 ? -15.612 -5.220 9.686 1.00 90.06 188 ALA A N 1
ATOM 1523 C CA . ALA A 1 188 ? -16.312 -6.170 8.833 1.00 90.06 188 ALA A CA 1
ATOM 1524 C C . ALA A 1 188 ? -15.455 -7.436 8.616 1.00 90.06 188 ALA A C 1
ATOM 1526 O O . ALA A 1 188 ? -14.234 -7.329 8.494 1.00 90.06 188 ALA A O 1
ATOM 1527 N N . PRO A 1 189 ? -16.065 -8.635 8.572 1.00 88.38 189 PRO A N 1
ATOM 1528 C CA . PRO A 1 189 ? -15.325 -9.876 8.342 1.00 88.38 189 PRO A CA 1
ATOM 1529 C C . PRO A 1 189 ? -14.601 -9.857 6.991 1.00 88.38 189 PRO A C 1
ATOM 1531 O O . PRO A 1 189 ? -13.437 -10.230 6.939 1.00 88.38 189 PRO A O 1
ATOM 1534 N N . ASP A 1 190 ? -15.232 -9.307 5.953 1.00 90.00 190 ASP A N 1
ATOM 1535 C CA . ASP A 1 190 ? -14.641 -9.164 4.619 1.00 90.00 190 ASP A CA 1
ATOM 1536 C C . ASP A 1 190 ? -13.337 -8.344 4.659 1.00 90.00 190 ASP A C 1
ATOM 1538 O O . ASP A 1 190 ? -12.340 -8.714 4.048 1.00 90.00 190 ASP A O 1
ATOM 1542 N N . THR A 1 191 ? -13.293 -7.270 5.459 1.00 90.06 191 THR A N 1
ATOM 1543 C CA . THR A 1 191 ? -12.077 -6.465 5.671 1.00 90.06 191 THR A CA 1
ATOM 1544 C C . THR A 1 191 ? -10.961 -7.281 6.329 1.00 90.06 191 THR A C 1
ATOM 1546 O O . THR A 1 191 ? -9.790 -7.129 5.981 1.00 90.06 191 THR A O 1
ATOM 1549 N N . MET A 1 192 ? -11.311 -8.158 7.272 1.00 90.88 192 MET A N 1
ATOM 1550 C CA . MET A 1 192 ? -10.350 -9.035 7.946 1.00 90.88 192 MET A CA 1
ATOM 1551 C C . MET A 1 192 ? -9.812 -10.109 6.998 1.00 90.88 192 MET A C 1
ATOM 1553 O O . MET A 1 192 ? -8.616 -10.399 7.009 1.00 90.88 192 MET A O 1
ATOM 1557 N N . ASP A 1 193 ? -10.680 -10.692 6.174 1.00 90.44 193 ASP A N 1
ATOM 1558 C CA . ASP A 1 193 ? -10.293 -11.688 5.178 1.00 90.44 193 ASP A CA 1
ATOM 1559 C C . ASP A 1 193 ? -9.358 -11.060 4.133 1.00 90.44 193 ASP A C 1
ATOM 1561 O O . ASP A 1 193 ? -8.265 -11.586 3.904 1.00 90.44 193 ASP A O 1
ATOM 1565 N N . ASN A 1 194 ? -9.691 -9.867 3.624 1.00 90.75 194 ASN A N 1
ATOM 1566 C CA . ASN A 1 194 ? -8.829 -9.102 2.718 1.00 90.75 194 ASN A CA 1
ATOM 1567 C C . ASN A 1 194 ? -7.459 -8.796 3.345 1.00 90.75 194 ASN A C 1
ATOM 1569 O O . ASN A 1 194 ? -6.425 -8.975 2.700 1.00 90.75 194 ASN A O 1
ATOM 1573 N N . LEU A 1 195 ? -7.411 -8.388 4.619 1.00 91.25 195 LEU A N 1
ATOM 1574 C CA . LEU A 1 195 ? -6.153 -8.155 5.341 1.00 91.25 195 LEU A CA 1
ATOM 1575 C C . LEU A 1 195 ? -5.282 -9.413 5.435 1.00 91.25 195 LEU A C 1
ATOM 1577 O O . LEU A 1 195 ? -4.073 -9.351 5.189 1.00 91.25 195 LEU A O 1
ATOM 1581 N N . ASN A 1 196 ? -5.880 -10.563 5.747 1.00 90.00 196 ASN A N 1
ATOM 1582 C CA . ASN A 1 196 ? -5.163 -11.836 5.823 1.00 90.00 196 ASN A CA 1
ATOM 1583 C C . ASN A 1 196 ? -4.644 -12.286 4.447 1.00 90.00 196 ASN A C 1
ATOM 1585 O O . ASN A 1 196 ? -3.518 -12.793 4.330 1.00 90.00 196 ASN A O 1
ATOM 1589 N N . GLU A 1 197 ? -5.433 -12.076 3.391 1.00 91.12 197 GLU A N 1
ATOM 1590 C CA . GLU A 1 197 ? -5.015 -12.330 2.014 1.00 91.12 197 GLU A CA 1
ATOM 1591 C C . GLU A 1 197 ? -3.866 -11.410 1.592 1.00 91.12 197 GLU A C 1
ATOM 1593 O O . GLU A 1 197 ? -2.866 -11.895 1.051 1.00 91.12 197 GLU A O 1
ATOM 1598 N N . MET A 1 198 ? -3.947 -10.111 1.902 1.00 91.81 198 MET A N 1
ATOM 1599 C CA . MET A 1 198 ? -2.883 -9.141 1.642 1.00 91.81 198 MET A CA 1
ATOM 1600 C C . MET A 1 198 ? -1.597 -9.500 2.387 1.00 91.81 198 MET A C 1
ATOM 1602 O O . MET A 1 198 ? -0.525 -9.504 1.781 1.00 91.81 198 MET A O 1
ATOM 1606 N N . GLN A 1 199 ? -1.676 -9.887 3.662 1.00 90.50 199 GLN A N 1
ATOM 1607 C CA . GLN A 1 199 ? -0.510 -10.307 4.447 1.00 90.50 199 GLN A CA 1
ATOM 1608 C C . GLN A 1 199 ? 0.161 -11.554 3.847 1.00 90.50 199 GLN A C 1
ATOM 1610 O O . GLN A 1 199 ? 1.387 -11.611 3.687 1.00 90.50 199 GLN A O 1
ATOM 1615 N N . SER A 1 200 ? -0.643 -12.544 3.457 1.00 89.31 200 SER A N 1
ATOM 1616 C CA . SER A 1 200 ? -0.166 -13.774 2.817 1.00 89.31 200 SER A CA 1
ATOM 1617 C C . SER A 1 200 ? 0.402 -13.513 1.417 1.00 89.31 200 SER A C 1
ATOM 1619 O O . SER A 1 200 ? 1.370 -14.150 0.991 1.00 89.31 200 SER A O 1
ATOM 1621 N N . GLY A 1 201 ? -0.194 -12.582 0.671 1.00 88.31 201 GLY A N 1
ATOM 1622 C CA . GLY A 1 201 ? 0.283 -12.115 -0.629 1.00 88.31 201 GLY A CA 1
ATOM 1623 C C . GLY A 1 201 ? 1.628 -11.401 -0.521 1.00 88.31 201 GLY A C 1
ATOM 1624 O O . GLY A 1 201 ? 2.573 -11.776 -1.214 1.00 88.31 201 GLY A O 1
ATOM 1625 N N . MET A 1 202 ? 1.747 -10.446 0.402 1.00 90.25 202 MET A N 1
ATOM 1626 C CA . MET A 1 202 ? 2.970 -9.675 0.634 1.00 90.25 202 MET A CA 1
ATOM 1627 C C . MET A 1 202 ? 4.127 -10.545 1.121 1.00 90.25 202 MET A C 1
ATOM 1629 O O . MET A 1 202 ? 5.246 -10.416 0.622 1.00 90.25 202 MET A O 1
ATOM 1633 N N . SER A 1 203 ? 3.858 -11.501 2.011 1.00 87.44 203 SER A N 1
ATOM 1634 C CA . SER A 1 203 ? 4.869 -12.460 2.473 1.00 87.44 203 SER A CA 1
ATOM 1635 C C . SER A 1 203 ? 5.436 -13.299 1.322 1.00 87.44 203 SER A C 1
ATOM 1637 O O . SER A 1 203 ? 6.646 -13.513 1.242 1.00 87.44 203 SER A O 1
ATOM 1639 N N . ARG A 1 204 ? 4.584 -13.733 0.383 1.00 87.06 204 ARG A N 1
ATOM 1640 C CA . ARG A 1 204 ? 5.018 -14.442 -0.834 1.00 87.06 204 ARG A CA 1
ATOM 1641 C C . ARG A 1 204 ? 5.774 -13.523 -1.793 1.00 87.06 204 ARG A C 1
ATOM 1643 O O . ARG A 1 204 ? 6.807 -13.923 -2.322 1.00 87.06 204 ARG A O 1
ATOM 1650 N N . ALA A 1 205 ? 5.300 -12.295 -1.993 1.00 85.38 205 ALA A N 1
ATOM 1651 C CA . ALA A 1 205 ? 5.956 -11.313 -2.856 1.00 85.38 205 ALA A CA 1
ATOM 1652 C C . ALA A 1 205 ? 7.378 -10.983 -2.371 1.00 85.38 205 ALA A C 1
ATOM 1654 O O . ALA A 1 205 ? 8.301 -10.899 -3.178 1.00 85.38 205 ALA A O 1
ATOM 1655 N N . LEU A 1 206 ? 7.581 -10.880 -1.055 1.00 87.25 206 LEU A N 1
ATOM 1656 C CA . LEU A 1 206 ? 8.906 -10.695 -0.463 1.00 87.25 206 LEU A CA 1
ATOM 1657 C C . LEU A 1 206 ? 9.851 -11.866 -0.740 1.00 87.25 206 LEU A C 1
ATOM 1659 O O . LEU A 1 206 ? 11.031 -11.637 -0.996 1.00 87.25 206 LEU A O 1
ATOM 1663 N N . GLN A 1 207 ? 9.351 -13.103 -0.714 1.00 87.62 207 GLN A N 1
ATOM 1664 C CA . GLN A 1 207 ? 10.159 -14.281 -1.040 1.00 87.62 207 GLN A CA 1
ATOM 1665 C C . GLN A 1 207 ? 10.590 -14.279 -2.510 1.00 87.62 207 GLN A C 1
ATOM 1667 O O . GLN A 1 207 ? 11.747 -14.571 -2.798 1.00 87.62 207 GLN A O 1
ATOM 1672 N N . LEU A 1 208 ? 9.694 -13.895 -3.425 1.00 85.75 208 LEU A N 1
ATOM 1673 C CA . LEU A 1 208 ? 10.024 -13.752 -4.847 1.00 85.75 208 LEU A CA 1
ATOM 1674 C C . LEU A 1 208 ? 11.058 -12.640 -5.064 1.00 85.75 208 LEU A C 1
ATOM 1676 O O . LEU A 1 208 ? 12.096 -12.865 -5.670 1.00 85.75 208 LEU A O 1
ATOM 1680 N N . LEU A 1 209 ? 10.851 -11.462 -4.474 1.00 84.38 209 LEU A N 1
ATOM 1681 C CA . LEU A 1 209 ? 11.815 -10.361 -4.563 1.00 84.38 209 LEU A CA 1
ATOM 1682 C C . LEU A 1 209 ? 13.182 -10.701 -3.955 1.00 84.38 209 LEU A C 1
ATOM 1684 O O . LEU A 1 209 ? 14.189 -10.137 -4.380 1.00 84.38 209 LEU A O 1
ATOM 1688 N N . ALA A 1 210 ? 13.231 -11.582 -2.954 1.00 83.69 210 ALA A N 1
ATOM 1689 C CA . ALA A 1 210 ? 14.476 -12.082 -2.383 1.00 83.69 210 ALA A CA 1
ATOM 1690 C C . ALA A 1 210 ? 15.171 -13.115 -3.285 1.00 83.69 210 ALA A C 1
ATOM 1692 O O . ALA A 1 210 ? 16.394 -13.191 -3.260 1.00 83.69 210 ALA A O 1
ATOM 1693 N N . ALA A 1 211 ? 14.420 -13.884 -4.079 1.00 84.00 211 ALA A N 1
ATOM 1694 C CA . ALA A 1 211 ? 14.972 -14.825 -5.055 1.00 84.00 211 ALA A CA 1
ATOM 1695 C C . ALA A 1 211 ? 15.579 -14.119 -6.283 1.00 84.00 211 ALA A C 1
ATOM 1697 O O . ALA A 1 211 ? 16.497 -14.649 -6.906 1.00 84.00 211 ALA A O 1
ATOM 1698 N N . GLU A 1 212 ? 15.099 -12.917 -6.609 1.00 77.94 212 GLU A N 1
ATOM 1699 C CA . GLU A 1 212 ? 15.603 -12.095 -7.716 1.00 77.94 212 GLU A CA 1
ATOM 1700 C C . GLU A 1 212 ? 16.915 -11.335 -7.409 1.00 77.94 212 GLU A C 1
ATOM 1702 O O . GLU A 1 212 ? 17.468 -10.699 -8.321 1.00 77.94 212 GLU A O 1
ATOM 1707 N N . ALA A 1 213 ? 17.372 -11.372 -6.148 1.00 63.69 213 ALA A N 1
ATOM 1708 C CA . ALA A 1 213 ? 18.555 -10.681 -5.616 1.00 63.69 213 ALA A CA 1
ATOM 1709 C C . ALA A 1 213 ? 19.864 -11.434 -5.863 1.00 63.69 213 ALA A C 1
ATOM 1711 O O . ALA A 1 213 ? 20.843 -10.747 -6.240 1.00 63.69 213 ALA A O 1
#

Foldseek 3Di:
DDDDDDDDDDDPDDDDDDDDDDDDDDDDDDDDDDDDDDDDDDDDDPPDDDPDPPDPQPPLDQDDPVVLLVLLLVLLVLLLVLLVVLLVLQVCQQVVVDALVVSLCCLVVPNVVSLVVSVVSLVSSQSNLVSNLVPDDPPDPVNVSSVVSNVSSVVSVVSSCCCNPVLSVQSNVQSVCVVVPNPPRHRDVVSSVVSVVSSVVSVVSSVVSVVVD